Protein AF-A0A9E5TV40-F1 (afdb_monomer_lite)

Secondary structure (DSSP, 8-state):
-HHHHHHHHTTS-HHHHHHHS---TTS-GGGGGGGSHHHHHHHHHHHHHHHHHHHHHHH---HHHHHHHHHHHHHHHHHHHHHTGGGHHHHHHHTT-TTSS-GGG---SGGGPBPTTS-BHHHHHHHHHHHHIIIIIIIHHHH--PPTT-HHHHHSPPHHHHHHHHHHHHHHHHHHHHHTTTTT-BTTB--TTTT-TTHHHHHHHHHHHHHHHHHHHHHHHHGGGS--TT-

Foldseek 3Di:
DLVLLLCQQLVLDVVSVCQQFNDDPLADLVCRRCPHPLNVLLLVLLVLQLVLLVVLLVQFPDPVSVVVSVVSNVVSVLVSCLSCLNVVCVVCVVVVNRPVDDPLPDPSHLQNDQDPVRDRPVVVVVVVLVVCLCVQQAPDQPPDDDDPLDPCNLLRDHVVSNVLSVVLVVSLVVLVVSVVVVSSDHPNHHHSCVVVSCSSSSSSSSNSSSVSSNSSSVSSNVSVPDDDPPD

Structure (mmCIF, N/CA/C/O backbone):
data_AF-A0A9E5TV40-F1
#
_entry.id   AF-A0A9E5TV40-F1
#
loop_
_atom_site.group_PDB
_atom_site.id
_atom_site.type_symbol
_atom_site.label_atom_id
_atom_site.label_alt_id
_atom_site.label_comp_id
_atom_site.label_asym_id
_atom_site.label_entity_id
_atom_site.label_seq_id
_atom_site.pdbx_PDB_ins_code
_atom_site.Cartn_x
_atom_site.Cartn_y
_atom_site.Cartn_z
_atom_site.occupancy
_atom_site.B_iso_or_equiv
_atom_site.auth_seq_id
_atom_site.auth_comp_id
_atom_site.auth_asym_id
_atom_site.auth_atom_id
_atom_site.pdbx_PDB_model_num
ATOM 1 N N . MET A 1 1 ? -9.565 -0.579 -9.786 1.00 88.62 1 MET A N 1
ATOM 2 C CA . MET A 1 1 ? -8.319 0.216 -9.846 1.00 88.62 1 MET A CA 1
ATOM 3 C C . MET A 1 1 ? -7.126 -0.647 -10.240 1.00 88.62 1 MET A C 1
ATOM 5 O O . MET A 1 1 ? -6.662 -0.502 -11.356 1.00 88.62 1 MET A O 1
ATOM 9 N N . LEU A 1 2 ? -6.675 -1.588 -9.405 1.00 90.81 2 LEU A N 1
ATOM 10 C CA . LEU A 1 2 ? -5.470 -2.386 -9.681 1.00 90.81 2 LEU A CA 1
ATOM 11 C C . LEU A 1 2 ? -5.511 -3.173 -11.001 1.00 90.81 2 LEU A C 1
ATOM 13 O O . LEU A 1 2 ? -4.592 -3.064 -11.803 1.00 90.81 2 LEU A O 1
ATOM 17 N N . ALA A 1 3 ? -6.607 -3.890 -11.269 1.00 91.31 3 ALA A N 1
ATOM 18 C CA . ALA A 1 3 ? -6.781 -4.613 -12.531 1.00 91.31 3 ALA A CA 1
ATOM 19 C C . ALA A 1 3 ? -6.707 -3.689 -13.760 1.00 91.31 3 ALA A C 1
ATOM 21 O O . ALA A 1 3 ? -6.197 -4.093 -14.798 1.00 91.31 3 ALA A O 1
ATOM 22 N N . LEU A 1 4 ? -7.165 -2.436 -13.630 1.00 94.94 4 LEU A N 1
ATOM 23 C CA . LEU A 1 4 ? -7.038 -1.434 -14.687 1.00 94.94 4 LEU A CA 1
ATOM 24 C C . LEU A 1 4 ? -5.571 -1.037 -14.882 1.00 94.94 4 LEU A C 1
ATOM 26 O O . LEU A 1 4 ? -5.111 -1.033 -16.012 1.00 94.94 4 LEU A O 1
ATOM 30 N N . LEU A 1 5 ? -4.823 -0.761 -13.808 1.00 96.38 5 LEU A N 1
ATOM 31 C CA . LEU A 1 5 ? -3.393 -0.437 -13.912 1.00 96.38 5 LEU A CA 1
ATOM 32 C C . LEU A 1 5 ? -2.596 -1.582 -14.539 1.00 96.38 5 LEU A C 1
ATOM 34 O O . LEU A 1 5 ? -1.766 -1.341 -15.405 1.00 96.38 5 LEU A O 1
ATOM 38 N N . MET A 1 6 ? -2.884 -2.826 -14.157 1.00 95.56 6 MET A N 1
ATOM 39 C CA . MET A 1 6 ? -2.261 -3.991 -14.784 1.00 95.56 6 MET A CA 1
ATOM 40 C C . MET A 1 6 ? -2.636 -4.112 -16.256 1.00 95.56 6 MET A C 1
ATOM 42 O O . MET A 1 6 ? -1.760 -4.333 -17.082 1.00 95.56 6 MET A O 1
ATOM 46 N N . ALA A 1 7 ? -3.914 -3.940 -16.602 1.00 95.88 7 ALA A N 1
ATOM 47 C CA . ALA A 1 7 ? -4.350 -3.984 -17.992 1.00 95.88 7 ALA A CA 1
ATOM 48 C C . ALA A 1 7 ? -3.669 -2.897 -18.832 1.00 95.88 7 ALA A C 1
ATOM 50 O O . ALA A 1 7 ? -3.244 -3.180 -19.942 1.00 95.88 7 ALA A O 1
ATOM 51 N N . LEU A 1 8 ? -3.521 -1.679 -18.298 1.00 96.75 8 LEU A N 1
ATOM 52 C CA . LEU A 1 8 ? -2.797 -0.590 -18.954 1.00 96.75 8 LEU A CA 1
ATOM 53 C C . LEU A 1 8 ? -1.311 -0.929 -19.124 1.00 96.75 8 LEU A C 1
ATOM 55 O O . LEU A 1 8 ? -0.776 -0.773 -20.221 1.00 96.75 8 LEU A O 1
ATOM 59 N N . TYR A 1 9 ? -0.664 -1.425 -18.065 1.00 96.31 9 TYR A N 1
ATOM 60 C CA . TYR A 1 9 ? 0.765 -1.732 -18.062 1.00 96.31 9 TYR A CA 1
ATOM 61 C C . TYR A 1 9 ? 1.125 -2.888 -18.997 1.00 96.31 9 TYR A C 1
ATOM 63 O O . TYR A 1 9 ? 2.033 -2.760 -19.805 1.00 96.31 9 TYR A O 1
ATOM 71 N N . PHE A 1 10 ? 0.377 -3.989 -18.934 1.00 96.19 10 PHE A N 1
ATOM 72 C CA . PHE A 1 10 ? 0.604 -5.195 -19.734 1.00 96.19 10 PHE A CA 1
ATOM 73 C C . PHE A 1 10 ? -0.185 -5.197 -21.056 1.00 96.19 10 PHE A C 1
ATOM 75 O O . PHE A 1 10 ? -0.386 -6.248 -21.661 1.00 96.19 10 PHE A O 1
ATOM 82 N N . SER A 1 11 ? -0.669 -4.033 -21.507 1.00 94.88 11 SER A N 1
ATOM 83 C CA . SER A 1 11 ? -1.459 -3.906 -22.744 1.00 94.88 11 SER A CA 1
ATOM 84 C C . SER A 1 11 ? -0.641 -4.111 -24.022 1.00 94.88 11 SER A C 1
ATOM 86 O O . SER A 1 11 ? -1.222 -4.313 -25.087 1.00 94.88 11 SER A O 1
ATOM 88 N N . GLY A 1 12 ? 0.687 -3.976 -23.947 1.00 90.94 12 GLY A N 1
ATOM 89 C CA . GLY A 1 12 ? 1.557 -3.853 -25.120 1.00 90.94 12 GLY A CA 1
ATOM 90 C C . GLY A 1 12 ? 1.432 -2.509 -25.855 1.00 90.94 12 GLY A C 1
ATOM 91 O O . GLY A 1 12 ? 2.018 -2.335 -26.922 1.00 90.94 12 GLY A O 1
ATOM 92 N N . VAL A 1 13 ? 0.682 -1.542 -25.310 1.00 93.69 13 VAL A N 1
ATOM 93 C CA . VAL A 1 13 ? 0.465 -0.218 -25.908 1.00 93.69 13 VAL A CA 1
ATOM 94 C C . VAL A 1 13 ? 1.282 0.824 -25.147 1.00 93.69 13 VAL A C 1
ATOM 96 O O . VAL A 1 13 ? 0.966 1.161 -24.004 1.00 93.69 13 VAL A O 1
ATOM 99 N N . ALA A 1 14 ? 2.313 1.377 -25.797 1.00 93.00 14 ALA A N 1
ATOM 100 C CA . ALA A 1 14 ? 3.299 2.234 -25.134 1.00 93.00 14 ALA A CA 1
ATOM 101 C C . ALA A 1 14 ? 2.688 3.417 -24.356 1.00 93.00 14 ALA A C 1
ATOM 103 O O . ALA A 1 14 ? 3.002 3.555 -23.174 1.00 93.00 14 ALA A O 1
ATOM 104 N N . PRO A 1 15 ? 1.763 4.219 -24.925 1.00 94.62 15 PRO A N 1
ATOM 105 C CA . PRO A 1 15 ? 1.133 5.305 -24.175 1.00 94.62 15 PRO A CA 1
ATOM 106 C C . PRO A 1 15 ? 0.411 4.857 -22.896 1.00 94.62 15 PRO A C 1
ATOM 108 O O . PRO A 1 15 ? 0.435 5.580 -21.907 1.00 94.62 15 PRO A O 1
ATOM 111 N N . LEU A 1 16 ? -0.211 3.672 -22.885 1.00 95.62 16 LEU A N 1
ATOM 112 C CA . LEU A 1 16 ? -0.957 3.178 -21.721 1.00 95.62 16 LEU A CA 1
ATOM 113 C C . LEU A 1 16 ? -0.017 2.721 -20.604 1.00 95.62 16 LEU A C 1
ATOM 115 O O . LEU A 1 16 ? -0.249 3.031 -19.436 1.00 95.62 16 LEU A O 1
ATOM 119 N N . GLN A 1 17 ? 1.079 2.050 -20.956 1.00 94.00 17 GLN A N 1
ATOM 120 C CA . GLN A 1 17 ? 2.095 1.644 -19.987 1.00 94.00 17 GLN A CA 1
ATOM 121 C C . GLN A 1 17 ? 2.788 2.855 -19.347 1.00 94.00 17 GLN A C 1
ATOM 123 O O . GLN A 1 17 ? 3.046 2.863 -18.144 1.00 94.00 17 GLN A O 1
ATOM 128 N N . GLN A 1 18 ? 3.013 3.907 -20.138 1.00 94.06 18 GLN A N 1
ATOM 129 C CA . GLN A 1 18 ? 3.622 5.165 -19.704 1.00 94.06 18 GLN A CA 1
ATOM 130 C C . GLN A 1 18 ? 2.735 5.958 -18.727 1.00 94.06 18 GLN A C 1
ATOM 132 O O . GLN A 1 18 ? 3.259 6.714 -17.920 1.00 94.06 18 GLN A O 1
ATOM 137 N N . VAL A 1 19 ? 1.411 5.755 -18.720 1.00 95.62 19 VAL A N 1
ATOM 138 C CA . VAL A 1 19 ? 0.538 6.307 -17.661 1.00 95.62 19 VAL A CA 1
ATOM 139 C C . VAL A 1 19 ? 0.834 5.650 -16.310 1.00 95.62 19 VAL A C 1
ATOM 141 O O . VAL A 1 19 ? 0.828 6.312 -15.273 1.00 95.62 19 VAL A O 1
ATOM 144 N N . VAL A 1 20 ? 1.084 4.340 -16.309 1.00 96.56 20 VAL A N 1
ATOM 145 C CA . VAL A 1 20 ? 1.312 3.570 -15.080 1.00 96.56 20 VAL A CA 1
ATOM 146 C C . VAL A 1 20 ? 2.710 3.833 -14.524 1.00 96.56 20 VAL A C 1
ATOM 148 O O . VAL A 1 20 ? 2.838 4.093 -13.330 1.00 96.56 20 VAL A O 1
ATOM 151 N N . ALA A 1 21 ? 3.727 3.794 -15.389 1.00 94.75 21 ALA A N 1
ATOM 152 C CA . ALA A 1 21 ? 5.124 4.056 -15.055 1.00 94.75 21 ALA A CA 1
ATOM 153 C C . ALA A 1 21 ? 5.803 4.813 -16.220 1.00 94.75 21 ALA A C 1
ATOM 155 O O . ALA A 1 21 ? 6.252 4.173 -17.179 1.00 94.75 21 ALA A O 1
ATOM 156 N N . PRO A 1 22 ? 5.853 6.156 -16.181 1.00 93.81 22 PRO A N 1
ATOM 157 C CA . PRO A 1 22 ? 6.324 6.991 -17.281 1.00 93.81 22 PRO A CA 1
ATOM 158 C C . PRO A 1 22 ? 7.840 6.945 -17.416 1.00 93.81 22 PRO A C 1
ATOM 160 O O . PRO A 1 22 ? 8.538 6.667 -16.456 1.00 93.81 22 PRO A O 1
ATOM 163 N N . SER A 1 23 ? 8.352 7.270 -18.595 1.00 91.50 23 SER A N 1
ATOM 164 C CA . SER A 1 23 ? 9.743 7.598 -18.878 1.00 91.50 23 SER A CA 1
ATOM 165 C C . SER A 1 23 ? 9.841 9.111 -19.004 1.00 91.50 23 SER A C 1
ATOM 167 O O . SER A 1 23 ? 9.163 9.719 -19.834 1.00 91.50 23 SER A O 1
ATOM 169 N N . VAL A 1 24 ? 10.693 9.732 -18.197 1.00 88.69 24 VAL A N 1
ATOM 170 C CA . VAL A 1 24 ? 10.817 11.190 -18.145 1.00 88.69 24 VAL A CA 1
ATOM 171 C C . VAL A 1 24 ? 12.201 11.578 -18.651 1.00 88.69 24 VAL A C 1
ATOM 173 O O . VAL A 1 24 ? 13.197 11.371 -17.970 1.00 88.69 24 VAL A O 1
ATOM 176 N N . SER A 1 25 ? 12.281 12.128 -19.863 1.00 87.75 25 SER A N 1
ATOM 177 C CA . SER A 1 25 ? 13.551 12.324 -20.586 1.00 87.75 25 SER A CA 1
ATOM 178 C C . SER A 1 25 ? 14.573 13.214 -19.870 1.00 87.75 25 SER A C 1
ATOM 180 O O . SER A 1 25 ? 15.770 13.050 -20.079 1.00 87.75 25 SER A O 1
ATOM 182 N N . PHE A 1 26 ? 14.116 14.140 -19.026 1.00 84.31 26 PHE A N 1
ATOM 183 C CA . PHE A 1 26 ? 14.971 15.027 -18.231 1.00 84.31 26 PHE A CA 1
ATOM 184 C C . PHE A 1 26 ? 15.338 14.455 -16.851 1.00 84.31 26 PHE A C 1
ATOM 186 O O . PHE A 1 26 ? 16.030 15.121 -16.083 1.00 84.31 26 PHE A O 1
ATOM 193 N N . LEU A 1 27 ? 14.873 13.246 -16.521 1.00 84.81 27 LEU A N 1
ATOM 194 C CA . LEU A 1 27 ? 15.178 12.551 -15.275 1.00 84.81 27 LEU A CA 1
ATOM 195 C C . LEU A 1 27 ? 15.991 11.278 -15.534 1.00 84.81 27 LEU A C 1
ATOM 197 O O . LEU A 1 27 ? 15.779 10.600 -16.543 1.00 84.81 27 LEU A O 1
ATOM 201 N N . PRO A 1 28 ? 16.874 10.894 -14.600 1.00 84.19 28 PRO A N 1
ATOM 202 C CA . PRO A 1 28 ? 17.492 9.577 -14.614 1.00 84.19 28 PRO A CA 1
ATOM 203 C C . PRO A 1 28 ? 16.454 8.437 -14.565 1.00 84.19 28 PRO A C 1
ATOM 205 O O . PRO A 1 28 ? 15.445 8.574 -13.866 1.00 84.19 28 PRO A O 1
ATOM 208 N N . PRO A 1 29 ? 16.716 7.282 -15.212 1.00 83.69 29 PRO A N 1
ATOM 209 C CA . PRO A 1 29 ? 15.763 6.172 -15.290 1.00 83.69 29 PRO A CA 1
ATOM 210 C C . PRO A 1 29 ? 15.243 5.635 -13.957 1.00 83.69 29 PRO A C 1
ATOM 212 O O . PRO A 1 29 ? 14.114 5.168 -13.879 1.00 83.69 29 PRO A O 1
ATOM 215 N N . TYR A 1 30 ? 16.036 5.719 -12.893 1.00 79.69 30 TYR A N 1
ATOM 216 C CA . TYR A 1 30 ? 15.630 5.228 -11.578 1.00 79.69 30 TYR A CA 1
ATOM 217 C C . TYR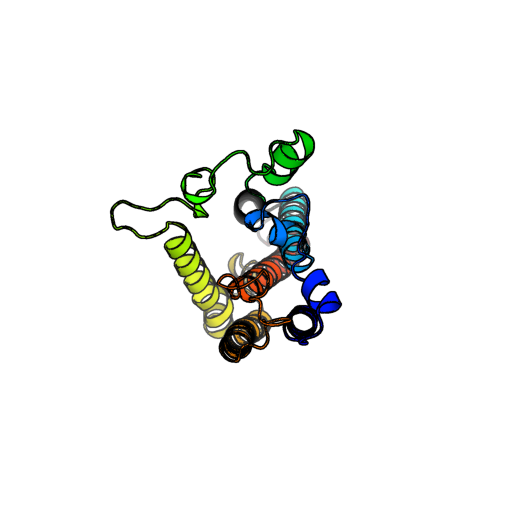 A 1 30 ? 14.573 6.113 -10.887 1.00 79.69 30 TYR A C 1
ATOM 219 O O . TYR A 1 30 ? 13.877 5.619 -10.011 1.00 79.69 30 TYR A O 1
ATOM 227 N N . TYR A 1 31 ? 14.392 7.371 -11.315 1.00 83.19 31 TYR A N 1
ATOM 228 C CA . TYR A 1 31 ? 13.331 8.263 -10.815 1.00 83.19 31 TYR A CA 1
ATOM 229 C C . TYR A 1 31 ? 12.015 8.144 -11.589 1.00 83.19 31 TYR A C 1
ATOM 231 O O . TYR A 1 31 ? 10.977 8.602 -11.132 1.00 83.19 31 TYR A O 1
ATOM 239 N N . TRP A 1 32 ? 12.044 7.574 -12.793 1.00 88.50 32 TRP A N 1
ATOM 240 C CA . TRP A 1 32 ? 10.913 7.559 -13.725 1.00 88.50 32 TRP A CA 1
ATOM 241 C C . TRP A 1 32 ? 9.616 7.027 -13.113 1.00 88.50 32 TRP A C 1
ATOM 243 O O . TRP A 1 32 ? 8.551 7.623 -13.270 1.00 88.50 32 TRP A O 1
ATOM 253 N N . ARG A 1 33 ? 9.736 5.931 -12.364 1.00 88.12 33 ARG A N 1
ATOM 254 C CA . ARG A 1 33 ? 8.622 5.247 -11.711 1.00 88.12 33 ARG A CA 1
ATOM 255 C C . ARG A 1 33 ? 7.870 6.148 -10.730 1.00 88.12 33 ARG A C 1
ATOM 257 O O . ARG A 1 33 ? 6.644 6.121 -10.748 1.00 88.12 33 ARG A O 1
ATOM 264 N N . GLU A 1 34 ? 8.582 6.973 -9.960 1.00 87.94 34 GLU A N 1
ATOM 265 C CA . GLU A 1 34 ? 8.036 7.806 -8.869 1.00 87.94 34 GLU A CA 1
ATOM 266 C C . GLU A 1 34 ? 6.961 8.799 -9.340 1.00 87.94 34 GLU A C 1
ATOM 268 O O . GLU A 1 34 ? 6.098 9.214 -8.570 1.00 87.94 34 GLU A O 1
ATOM 273 N N . PHE A 1 35 ? 6.973 9.152 -10.627 1.00 90.38 35 PHE A N 1
ATOM 274 C CA . PHE A 1 35 ? 6.010 10.070 -11.241 1.00 90.38 35 PHE A CA 1
ATOM 275 C C . PHE A 1 35 ? 4.829 9.352 -11.910 1.00 90.38 35 PHE A C 1
ATOM 277 O O . PHE A 1 35 ? 3.992 9.991 -12.551 1.00 90.38 35 PHE A O 1
ATOM 284 N N . GLY A 1 36 ? 4.765 8.025 -11.804 1.00 94.44 36 GLY A N 1
ATOM 285 C CA . GLY A 1 36 ? 3.710 7.210 -12.388 1.00 94.44 36 GLY A CA 1
ATOM 286 C C . GLY A 1 36 ? 2.436 7.158 -11.562 1.00 94.44 36 GLY A C 1
ATOM 287 O O . GLY A 1 36 ? 2.421 7.403 -10.355 1.00 94.44 36 GLY A O 1
ATOM 288 N N . LEU A 1 37 ? 1.338 6.788 -12.224 1.00 96.94 37 LEU A N 1
ATOM 289 C CA . LEU A 1 37 ? 0.048 6.623 -11.560 1.00 96.94 37 LEU A CA 1
ATOM 290 C C . LEU A 1 37 ? 0.090 5.533 -10.476 1.00 96.94 37 LEU A C 1
ATOM 292 O O . LEU A 1 37 ? -0.628 5.648 -9.486 1.00 96.94 37 LEU A O 1
ATOM 296 N N . LEU A 1 38 ? 0.912 4.492 -10.652 1.00 96.62 38 LEU A N 1
ATOM 297 C CA . LEU A 1 38 ? 1.059 3.413 -9.670 1.00 96.62 38 LEU A CA 1
ATOM 298 C C . LEU A 1 38 ? 1.559 3.955 -8.318 1.00 96.62 38 LEU A C 1
ATOM 300 O O . LEU A 1 38 ? 0.865 3.818 -7.310 1.00 96.62 38 LEU A O 1
ATOM 304 N N . GLU A 1 39 ? 2.681 4.671 -8.355 1.00 94.88 39 GLU A N 1
ATOM 305 C CA . GLU A 1 39 ? 3.324 5.325 -7.208 1.00 94.88 39 GLU A CA 1
ATOM 306 C C . GLU A 1 39 ? 2.463 6.418 -6.588 1.00 94.88 39 GLU A C 1
ATOM 308 O O . GLU A 1 39 ? 2.278 6.492 -5.372 1.00 94.88 39 GLU A O 1
ATOM 313 N N . GLY A 1 40 ? 1.853 7.257 -7.429 1.00 96.19 40 GLY A N 1
ATOM 314 C CA . GLY A 1 40 ? 0.937 8.289 -6.957 1.00 96.19 40 GLY A CA 1
ATOM 315 C C . GLY A 1 40 ? -0.225 7.700 -6.152 1.00 96.19 40 GLY A C 1
ATOM 316 O O . GLY A 1 40 ? -0.616 8.252 -5.122 1.00 96.19 40 GLY A O 1
ATOM 317 N N . LEU A 1 41 ? -0.756 6.548 -6.577 1.00 97.62 41 LEU A N 1
ATOM 318 C CA . LEU A 1 41 ? -1.825 5.854 -5.861 1.00 97.62 41 LEU A CA 1
ATOM 319 C C . LEU A 1 41 ? -1.335 5.159 -4.585 1.00 97.62 41 LEU A C 1
ATOM 321 O O . LEU A 1 41 ? -2.082 5.154 -3.603 1.00 97.62 41 LEU A O 1
ATOM 325 N N . GLN A 1 42 ? -0.114 4.614 -4.565 1.00 97.12 42 GLN A N 1
ATOM 326 C CA . GLN A 1 42 ? 0.516 4.081 -3.348 1.00 97.12 42 GLN A CA 1
ATOM 327 C C . GLN A 1 42 ? 0.606 5.176 -2.277 1.00 97.12 42 GLN A C 1
ATOM 329 O O . GLN A 1 42 ? 0.047 5.033 -1.183 1.00 97.12 42 GLN A O 1
ATOM 334 N N . ASN A 1 43 ? 1.190 6.317 -2.642 1.00 97.25 43 ASN A N 1
ATOM 335 C CA . ASN A 1 43 ? 1.338 7.480 -1.771 1.00 97.25 43 ASN A CA 1
ATOM 336 C C . ASN A 1 43 ? -0.012 8.049 -1.317 1.00 97.25 43 ASN A C 1
ATOM 338 O O . ASN A 1 43 ? -0.187 8.388 -0.144 1.00 97.25 43 ASN A O 1
ATOM 342 N N . LEU A 1 44 ? -1.008 8.094 -2.209 1.00 97.81 44 LEU A N 1
ATOM 343 C CA . LEU A 1 44 ? -2.360 8.522 -1.854 1.00 97.81 44 LEU A CA 1
ATOM 344 C C . LEU A 1 44 ? -3.009 7.586 -0.823 1.00 97.81 44 LEU A C 1
ATOM 346 O O . LEU A 1 44 ? -3.606 8.070 0.139 1.00 97.81 44 LEU A O 1
ATOM 350 N N . CYS A 1 45 ? -2.881 6.264 -0.981 1.00 98.44 45 CYS A N 1
ATOM 351 C CA . CYS A 1 45 ? -3.423 5.301 -0.016 1.00 98.44 45 CYS A CA 1
ATOM 352 C C . CYS A 1 45 ? -2.797 5.488 1.374 1.00 98.44 45 CYS A C 1
ATOM 354 O O . CYS A 1 45 ? -3.509 5.498 2.383 1.00 98.44 45 CYS A O 1
ATOM 356 N N . LEU A 1 46 ? -1.478 5.683 1.438 1.00 98.38 46 LEU A N 1
ATOM 357 C CA . LEU A 1 46 ? -0.757 5.937 2.688 1.00 98.38 46 LEU A CA 1
ATOM 358 C C . LEU A 1 46 ? -1.162 7.276 3.324 1.00 98.38 46 LEU A C 1
ATOM 360 O O . LEU A 1 46 ? -1.408 7.335 4.530 1.00 98.38 46 LEU A O 1
ATOM 364 N N . LEU A 1 47 ? -1.326 8.333 2.524 1.00 98.50 47 LEU A N 1
ATOM 365 C CA . LEU A 1 47 ? -1.798 9.631 3.005 1.00 98.50 47 LEU A CA 1
ATOM 366 C C . LEU A 1 47 ? -3.220 9.545 3.579 1.00 98.50 47 LEU A C 1
ATOM 368 O O . LEU A 1 47 ? -3.480 10.057 4.666 1.00 98.50 47 LEU A O 1
ATOM 372 N N . VAL A 1 48 ? -4.143 8.866 2.894 1.00 98.56 48 VAL A N 1
ATOM 373 C CA . VAL A 1 48 ? -5.509 8.657 3.406 1.00 98.56 48 VAL A CA 1
ATOM 374 C C . VAL A 1 48 ? -5.487 7.833 4.694 1.00 98.56 48 VAL A C 1
ATOM 376 O O . VAL A 1 48 ? -6.188 8.180 5.643 1.00 98.56 48 VAL A O 1
ATOM 379 N N . THR A 1 49 ? -4.649 6.795 4.766 1.00 98.69 49 THR A N 1
ATOM 380 C CA . THR A 1 49 ? -4.429 5.999 5.987 1.00 98.69 49 THR A CA 1
ATOM 381 C C . THR A 1 49 ? -4.017 6.893 7.159 1.00 98.69 49 THR A C 1
ATOM 383 O O . THR A 1 49 ? -4.632 6.849 8.227 1.00 98.69 49 THR A O 1
ATOM 386 N N . LEU A 1 50 ? -3.021 7.756 6.939 1.00 98.62 50 LEU A N 1
ATOM 387 C CA . LEU A 1 50 ? -2.514 8.702 7.929 1.00 98.62 50 LEU A CA 1
ATOM 388 C C . LEU A 1 50 ? -3.607 9.663 8.415 1.00 98.62 50 LEU A C 1
ATOM 390 O O . LEU A 1 50 ? -3.806 9.828 9.621 1.00 98.62 50 LEU A O 1
ATOM 394 N N . LEU A 1 51 ? -4.333 10.280 7.480 1.00 98.44 51 LEU A N 1
ATOM 395 C CA . LEU A 1 51 ? -5.378 11.252 7.793 1.00 98.44 51 LEU A CA 1
ATOM 396 C C . LEU A 1 51 ? -6.558 10.601 8.524 1.00 98.44 51 LEU A C 1
ATOM 398 O O . LEU A 1 51 ? -7.062 11.178 9.490 1.00 98.44 51 LEU A O 1
ATOM 402 N N . ALA A 1 52 ? -6.974 9.397 8.121 1.00 98.31 52 ALA A N 1
ATOM 403 C CA . ALA A 1 52 ? -8.050 8.657 8.775 1.00 98.31 52 ALA A CA 1
ATOM 404 C C . ALA A 1 52 ? -7.690 8.298 10.227 1.00 98.31 52 ALA A C 1
ATOM 406 O O . ALA A 1 52 ? -8.473 8.572 11.142 1.00 98.31 52 ALA A O 1
ATOM 407 N N . ALA A 1 53 ? -6.484 7.764 10.451 1.00 98.31 53 ALA A N 1
ATOM 408 C CA . ALA A 1 53 ? -5.990 7.434 11.786 1.00 98.31 53 ALA A CA 1
ATOM 409 C C . ALA A 1 53 ? -5.898 8.675 12.689 1.00 98.31 53 ALA A C 1
ATOM 411 O O . ALA A 1 53 ? -6.393 8.658 13.817 1.00 98.31 53 ALA A O 1
ATOM 412 N N . LEU A 1 54 ? -5.334 9.776 12.177 1.00 98.06 54 LEU A N 1
ATOM 413 C CA . LEU A 1 54 ? -5.223 11.046 12.899 1.00 98.06 54 LEU A CA 1
ATOM 414 C C . LEU A 1 54 ? -6.598 11.612 13.275 1.00 98.06 54 LEU A C 1
ATOM 416 O O . LEU A 1 54 ? -6.807 12.049 14.409 1.00 98.06 54 LEU A O 1
ATOM 420 N N . SER A 1 55 ? -7.537 11.599 12.330 1.00 97.50 55 SER A N 1
ATOM 421 C CA . SER A 1 55 ? -8.885 12.134 12.533 1.00 97.50 55 SER A CA 1
ATOM 422 C C . SER A 1 55 ? -9.623 11.352 13.619 1.00 97.50 55 SER A C 1
ATOM 424 O O . SER A 1 55 ? -10.167 11.954 14.543 1.00 97.50 55 SER A O 1
ATOM 426 N N . ALA A 1 56 ? -9.561 10.019 13.578 1.00 97.00 56 ALA A N 1
ATOM 427 C CA . ALA A 1 56 ? -10.170 9.160 14.591 1.00 97.00 56 ALA A CA 1
ATOM 428 C C . ALA A 1 56 ? -9.498 9.287 15.968 1.00 97.00 56 ALA A C 1
ATOM 430 O O . ALA A 1 56 ? -10.186 9.353 16.988 1.00 97.00 56 ALA A O 1
ATOM 431 N N . ALA A 1 57 ? -8.165 9.380 16.017 1.00 96.81 57 ALA A N 1
ATOM 432 C CA . ALA A 1 57 ? -7.424 9.523 17.270 1.00 96.81 57 ALA A CA 1
ATOM 433 C C . ALA A 1 57 ? -7.754 10.832 18.008 1.00 96.81 57 ALA A C 1
ATOM 435 O O . ALA A 1 57 ? -7.703 10.877 19.237 1.00 96.81 57 ALA A O 1
ATOM 436 N N . ARG A 1 58 ? -8.114 11.899 17.281 1.00 96.75 58 ARG A N 1
ATOM 437 C CA . ARG A 1 58 ? -8.502 13.189 17.875 1.00 96.75 58 ARG A CA 1
ATOM 438 C C . ARG A 1 58 ? -9.873 13.170 18.540 1.00 96.75 58 ARG A C 1
ATOM 440 O O . ARG A 1 58 ? -10.087 13.935 19.474 1.00 96.75 58 ARG A O 1
ATOM 447 N N . VAL A 1 59 ? -10.789 12.332 18.060 1.00 95.88 59 VAL A N 1
ATOM 448 C CA . VAL A 1 59 ? -12.185 12.327 18.524 1.00 95.88 59 VAL A CA 1
ATOM 449 C C . VAL A 1 59 ? -12.514 11.148 19.442 1.00 95.88 59 VAL A C 1
ATOM 451 O O . VAL A 1 59 ? -13.447 11.242 20.237 1.00 95.88 59 VAL A O 1
ATOM 454 N N . THR A 1 60 ? -11.765 10.040 19.377 1.00 94.00 60 THR A N 1
ATOM 455 C CA . THR A 1 60 ? -12.060 8.874 20.218 1.00 94.00 60 THR A CA 1
ATOM 456 C C . THR A 1 60 ? -11.706 9.136 21.688 1.00 94.00 60 THR A C 1
ATOM 458 O O . THR A 1 60 ? -10.653 9.687 22.026 1.00 94.00 60 THR A O 1
ATOM 461 N N . ARG A 1 61 ? -12.599 8.732 22.598 1.00 91.44 61 ARG A N 1
ATOM 462 C CA . ARG A 1 61 ? -12.460 8.988 24.042 1.00 91.44 61 ARG A CA 1
ATOM 463 C C . ARG A 1 61 ? -11.493 8.011 24.707 1.00 91.44 61 ARG A C 1
ATOM 465 O O . ARG A 1 61 ? -10.725 8.391 25.598 1.00 91.44 61 ARG A O 1
ATOM 472 N N . LEU A 1 62 ? -11.474 6.763 24.248 1.00 92.50 62 LEU A N 1
ATOM 473 C CA . LEU A 1 62 ? -10.729 5.683 24.888 1.00 92.50 62 LEU A CA 1
ATOM 474 C C . LEU A 1 62 ? -9.228 5.799 24.606 1.00 92.50 62 LEU A C 1
ATOM 476 O O . LEU A 1 62 ? -8.789 5.962 23.469 1.00 92.50 62 LEU A O 1
ATOM 480 N N . ARG A 1 63 ? -8.417 5.730 25.670 1.00 94.00 63 ARG A N 1
ATOM 481 C CA . ARG A 1 63 ? -6.953 5.891 25.577 1.00 94.00 63 ARG A CA 1
ATOM 482 C C . ARG A 1 63 ? -6.304 4.799 24.729 1.00 94.00 63 ARG A C 1
ATOM 484 O O . ARG A 1 63 ? -5.398 5.096 23.959 1.00 94.00 63 ARG A O 1
ATOM 491 N N . LEU A 1 64 ? -6.787 3.562 24.855 1.00 93.75 64 LEU A N 1
ATOM 492 C CA . LEU A 1 64 ? -6.273 2.429 24.088 1.00 93.75 64 LEU A CA 1
ATOM 493 C C . LEU A 1 64 ? -6.476 2.629 22.580 1.00 93.75 64 LEU A C 1
ATOM 495 O O . LEU A 1 64 ? -5.535 2.442 21.815 1.00 93.75 64 LEU A O 1
ATOM 499 N N . ASP A 1 65 ? -7.656 3.093 22.159 1.00 94.81 65 ASP A N 1
ATOM 500 C CA . ASP A 1 65 ? -7.938 3.348 20.741 1.00 94.81 65 ASP A CA 1
ATOM 501 C C . ASP A 1 65 ? -7.033 4.448 20.191 1.00 94.81 65 ASP A C 1
ATOM 503 O O . ASP A 1 65 ? -6.464 4.295 19.114 1.00 94.81 65 ASP A O 1
ATOM 507 N N . ARG A 1 66 ? -6.832 5.529 20.959 1.00 96.06 66 ARG A N 1
ATOM 508 C CA . ARG A 1 66 ? -5.893 6.603 20.599 1.00 96.06 66 ARG A CA 1
ATOM 509 C C . ARG A 1 66 ? -4.471 6.094 20.432 1.00 96.06 66 ARG A C 1
ATOM 511 O O . ARG A 1 66 ? -3.799 6.494 19.488 1.00 96.06 66 ARG A O 1
ATOM 518 N N . MET A 1 67 ? -4.018 5.219 21.327 1.00 97.00 67 MET A N 1
ATOM 519 C CA . MET A 1 67 ? -2.679 4.639 21.256 1.00 97.00 67 MET A CA 1
ATOM 520 C C . MET A 1 67 ? -2.513 3.770 20.004 1.00 97.00 67 MET A C 1
ATOM 522 O O . MET A 1 67 ? -1.536 3.932 19.278 1.00 97.00 67 MET A O 1
ATOM 526 N N . LEU A 1 68 ? -3.477 2.890 19.718 1.00 96.44 68 LEU A N 1
ATOM 527 C CA . LEU A 1 68 ? -3.427 2.002 18.554 1.00 96.44 68 LEU A CA 1
ATOM 528 C C . LEU A 1 68 ? -3.553 2.774 17.232 1.00 96.44 68 LEU A C 1
ATOM 530 O O . LEU A 1 68 ? -2.771 2.539 16.314 1.00 96.44 68 LEU A O 1
ATOM 534 N N . LEU A 1 69 ? -4.463 3.748 17.146 1.00 97.19 69 LEU A N 1
ATOM 535 C CA . LEU A 1 69 ? -4.566 4.648 15.991 1.00 97.19 69 LEU A CA 1
ATOM 536 C C . LEU A 1 69 ? -3.304 5.504 15.828 1.00 97.19 69 LEU A C 1
ATOM 538 O O . LEU A 1 69 ? -2.844 5.712 14.710 1.00 97.19 69 LEU A O 1
ATOM 542 N N . GLY A 1 70 ? -2.706 5.957 16.932 1.00 97.88 70 GLY A N 1
ATOM 543 C CA . GLY A 1 70 ? -1.422 6.654 16.930 1.00 97.88 70 GLY A CA 1
ATOM 544 C C . GLY A 1 70 ? -0.293 5.789 16.369 1.00 97.88 70 GLY A C 1
ATOM 545 O O . GLY A 1 70 ? 0.499 6.273 15.564 1.00 97.88 70 GLY A O 1
ATOM 546 N N . LEU A 1 71 ? -0.252 4.498 16.713 1.00 97.06 71 LEU A N 1
ATOM 547 C CA . LEU A 1 71 ? 0.709 3.557 16.135 1.00 97.06 71 LEU A CA 1
ATOM 548 C C . LEU A 1 71 ? 0.485 3.375 14.625 1.00 97.06 71 LEU A C 1
ATOM 550 O O . LEU A 1 71 ? 1.445 3.422 13.860 1.00 97.06 71 LEU A O 1
ATOM 554 N N . MET A 1 72 ? -0.770 3.228 14.185 1.00 97.12 72 MET A N 1
ATOM 555 C CA . MET A 1 72 ? -1.110 3.149 12.756 1.00 97.12 72 MET A CA 1
ATOM 556 C C . MET A 1 72 ? -0.697 4.420 12.003 1.00 97.12 72 MET A C 1
ATOM 558 O O . MET A 1 72 ? -0.149 4.336 10.908 1.00 97.12 72 MET A O 1
ATOM 562 N N . MET A 1 73 ? -0.901 5.591 12.612 1.00 97.94 73 MET A N 1
ATOM 563 C CA . MET A 1 73 ? -0.492 6.889 12.076 1.00 97.94 73 MET A CA 1
ATOM 564 C C . MET A 1 73 ? 1.032 6.978 11.915 1.00 97.94 73 MET A C 1
ATOM 566 O O . MET A 1 73 ? 1.509 7.339 10.844 1.00 97.94 73 MET A O 1
ATOM 570 N N . VAL A 1 74 ? 1.803 6.622 12.950 1.00 97.94 74 VAL A N 1
ATOM 571 C CA . VAL A 1 74 ? 3.276 6.625 12.891 1.00 97.94 74 VAL A CA 1
ATOM 572 C C . VAL A 1 74 ? 3.784 5.642 11.838 1.00 97.94 74 VAL A C 1
ATOM 574 O O . VAL A 1 74 ? 4.664 5.997 11.060 1.00 97.94 74 VAL A O 1
ATOM 577 N N . GLY A 1 75 ? 3.203 4.441 11.766 1.00 96.12 75 GLY A N 1
ATOM 578 C CA . GLY A 1 75 ? 3.548 3.451 10.746 1.00 96.12 75 GLY A CA 1
ATOM 579 C C . GLY A 1 75 ? 3.269 3.948 9.325 1.00 96.12 75 GLY A C 1
ATOM 580 O O . GLY A 1 75 ? 4.145 3.870 8.472 1.00 96.12 75 GLY A O 1
ATOM 581 N N . ALA A 1 76 ? 2.085 4.515 9.075 1.00 97.56 76 ALA A N 1
ATOM 582 C CA . ALA A 1 76 ? 1.731 5.067 7.767 1.00 97.56 76 ALA A CA 1
ATOM 583 C C . ALA A 1 76 ? 2.628 6.248 7.370 1.00 97.56 76 ALA A C 1
ATOM 585 O O . ALA A 1 76 ? 3.053 6.324 6.221 1.00 97.56 76 ALA A O 1
ATOM 586 N N . LEU A 1 77 ? 2.952 7.139 8.316 1.00 97.50 77 LEU A N 1
ATOM 587 C CA . LEU A 1 77 ? 3.888 8.240 8.081 1.00 97.50 77 LEU A CA 1
ATOM 588 C C . LEU A 1 77 ? 5.282 7.717 7.733 1.00 97.50 77 LEU A C 1
ATOM 590 O O . LEU A 1 77 ? 5.892 8.204 6.791 1.00 97.50 77 LEU A O 1
ATOM 594 N N . PHE A 1 78 ? 5.774 6.731 8.484 1.00 95.06 78 PHE A N 1
ATOM 595 C CA . PHE A 1 78 ? 7.072 6.118 8.230 1.00 95.06 78 PHE A CA 1
ATOM 596 C C . PHE A 1 78 ? 7.142 5.521 6.820 1.00 95.06 78 PHE A C 1
ATOM 598 O O . PHE A 1 78 ? 8.055 5.856 6.074 1.00 95.06 78 PHE A O 1
ATOM 605 N N . VAL A 1 79 ? 6.153 4.707 6.436 1.00 94.62 79 VAL A N 1
ATOM 606 C CA . VAL A 1 79 ? 6.111 4.095 5.099 1.00 94.62 79 VAL A CA 1
ATOM 607 C C . VAL A 1 79 ? 5.984 5.163 4.014 1.00 94.62 79 VAL A C 1
ATOM 609 O O . VAL A 1 79 ? 6.732 5.117 3.053 1.00 94.62 79 VAL A O 1
ATOM 612 N N . LEU A 1 80 ? 5.121 6.171 4.180 1.00 95.62 80 LEU A N 1
ATOM 613 C CA . LEU A 1 80 ? 4.988 7.266 3.209 1.00 95.62 80 LEU A CA 1
ATOM 614 C C . LEU A 1 80 ? 6.307 8.021 2.999 1.00 95.62 80 LEU A C 1
ATOM 616 O O . LEU A 1 80 ? 6.638 8.402 1.879 1.00 95.62 80 LEU A O 1
ATOM 620 N N . LEU A 1 81 ? 7.059 8.259 4.073 1.00 93.50 81 LEU A N 1
ATOM 621 C CA . LEU A 1 81 ? 8.365 8.900 3.978 1.00 93.50 81 LEU A CA 1
ATOM 622 C C . LEU A 1 81 ? 9.394 7.996 3.291 1.00 93.50 81 LEU A C 1
ATOM 624 O O . LEU A 1 81 ? 10.149 8.494 2.468 1.00 93.50 81 LEU A O 1
ATOM 628 N N . GLU A 1 82 ? 9.410 6.697 3.583 1.00 90.12 82 GLU A N 1
ATOM 629 C CA . GLU A 1 82 ? 10.296 5.743 2.902 1.00 90.12 82 GLU A CA 1
ATOM 630 C C . GLU A 1 82 ? 9.968 5.632 1.403 1.00 90.12 82 GLU A C 1
ATOM 632 O O . GLU A 1 82 ? 10.878 5.752 0.585 1.00 90.12 82 GLU A O 1
ATOM 637 N N . GLU A 1 83 ? 8.687 5.506 1.035 1.00 90.12 83 GLU A N 1
ATOM 638 C CA . GLU A 1 83 ? 8.233 5.415 -0.366 1.00 90.12 83 GLU A CA 1
ATOM 639 C C . GLU A 1 83 ? 8.534 6.686 -1.166 1.00 90.12 83 GLU A C 1
ATOM 641 O O . GLU A 1 83 ? 8.821 6.639 -2.358 1.00 90.12 83 GLU A O 1
ATOM 646 N N . THR A 1 84 ? 8.529 7.846 -0.507 1.00 90.19 84 THR A N 1
ATOM 647 C CA . THR A 1 84 ? 8.863 9.121 -1.154 1.00 90.19 84 THR A CA 1
ATOM 648 C C . THR A 1 84 ? 10.345 9.485 -1.055 1.00 90.19 84 THR A C 1
ATOM 650 O O . THR A 1 84 ? 10.707 10.613 -1.389 1.00 90.19 84 THR A O 1
ATOM 653 N N . ASP A 1 85 ? 11.212 8.594 -0.564 1.00 86.56 85 ASP A N 1
ATOM 654 C CA . ASP A 1 85 ? 12.614 8.901 -0.236 1.00 86.56 85 ASP A CA 1
ATOM 655 C C . ASP A 1 85 ? 12.745 10.240 0.525 1.00 86.56 85 ASP A C 1
ATOM 657 O O . ASP A 1 85 ? 13.546 11.120 0.203 1.00 86.56 85 ASP A O 1
ATOM 661 N N . TYR A 1 86 ? 11.852 10.456 1.495 1.00 89.19 86 TYR A N 1
ATOM 662 C CA . TYR A 1 86 ? 11.729 11.675 2.295 1.00 89.19 86 TYR A CA 1
ATOM 663 C C . TYR A 1 86 ? 11.546 12.960 1.460 1.00 89.19 86 TYR A C 1
ATOM 665 O O . TYR A 1 86 ? 11.981 14.046 1.852 1.00 89.19 86 TYR A O 1
ATOM 673 N N . GLY A 1 87 ? 10.911 12.846 0.290 1.00 88.06 87 GLY A N 1
ATOM 674 C CA . GLY A 1 87 ? 10.684 13.930 -0.671 1.00 88.06 87 GLY A CA 1
ATOM 675 C C . GLY A 1 87 ? 11.938 14.363 -1.436 1.00 88.06 87 GLY A C 1
ATOM 676 O O . GLY A 1 87 ? 11.938 15.413 -2.089 1.00 88.06 87 GLY A O 1
ATOM 677 N N . ARG A 1 88 ? 13.031 13.595 -1.353 1.00 82.56 88 ARG A N 1
ATOM 678 C CA . ARG A 1 88 ? 14.325 13.980 -1.919 1.00 82.56 88 ARG A CA 1
ATOM 679 C C . ARG A 1 88 ? 14.290 14.102 -3.437 1.00 82.56 88 ARG A C 1
ATOM 681 O O . ARG A 1 88 ? 14.916 15.011 -3.975 1.00 82.56 88 ARG A O 1
ATOM 688 N N . HIS A 1 89 ? 13.528 13.254 -4.116 1.00 80.12 89 HIS A N 1
ATOM 689 C CA . HIS A 1 89 ? 13.361 13.308 -5.566 1.00 80.12 89 HIS A CA 1
ATOM 690 C C . HIS A 1 89 ? 12.806 14.652 -6.050 1.00 80.12 89 HIS A C 1
ATOM 692 O O . HIS A 1 89 ? 13.338 15.234 -6.995 1.00 80.12 89 HIS A O 1
ATOM 698 N N . PHE A 1 90 ? 11.816 15.218 -5.350 1.00 83.81 90 PHE A N 1
ATOM 699 C CA . PHE A 1 90 ? 11.309 16.559 -5.653 1.00 83.81 90 PHE A CA 1
ATOM 700 C C . PHE A 1 90 ? 12.361 17.636 -5.396 1.00 83.81 90 PHE A C 1
ATOM 702 O O . PHE A 1 90 ? 12.512 18.568 -6.184 1.00 83.81 90 PHE A O 1
ATOM 709 N N . PHE A 1 91 ? 13.109 17.513 -4.303 1.00 85.81 91 PHE A N 1
ATOM 710 C CA . PHE A 1 91 ? 14.152 18.471 -3.955 1.00 85.81 91 PHE A CA 1
ATOM 711 C C . PHE A 1 91 ? 15.302 18.484 -4.969 1.00 85.81 91 PHE A C 1
ATOM 713 O O . PHE A 1 91 ? 15.739 19.556 -5.394 1.00 85.81 91 PHE A O 1
ATOM 720 N N . ASP A 1 92 ? 15.770 17.304 -5.379 1.00 83.88 92 ASP A N 1
ATOM 721 C CA . ASP A 1 92 ? 16.826 17.153 -6.377 1.00 83.88 92 ASP A CA 1
ATOM 722 C C . ASP A 1 92 ? 16.341 17.619 -7.756 1.00 83.88 92 ASP A C 1
ATOM 724 O O . ASP A 1 92 ? 17.094 18.286 -8.467 1.00 83.88 92 ASP A O 1
ATOM 728 N N . LEU A 1 93 ? 15.072 17.376 -8.103 1.00 84.31 93 LEU A N 1
ATOM 729 C CA . LEU A 1 93 ? 14.454 17.917 -9.315 1.00 84.31 93 LEU A CA 1
ATOM 730 C C . LEU A 1 93 ? 14.445 19.455 -9.310 1.00 84.31 93 LEU A C 1
ATOM 732 O O . LEU A 1 93 ? 14.925 20.073 -10.258 1.00 84.31 93 LEU A O 1
ATOM 736 N N . VAL A 1 94 ? 13.962 20.086 -8.233 1.00 87.31 94 VAL A N 1
ATOM 737 C CA . VAL A 1 94 ? 13.883 21.558 -8.122 1.00 87.31 94 VAL A CA 1
ATOM 738 C C . VAL A 1 94 ? 15.267 22.212 -8.151 1.00 87.31 94 VAL A C 1
ATOM 740 O O . VAL A 1 94 ? 15.420 23.315 -8.671 1.00 87.31 94 VAL A O 1
ATOM 743 N N . ARG A 1 95 ? 16.296 21.542 -7.620 1.00 86.94 95 ARG A N 1
ATOM 744 C CA . ARG A 1 95 ? 17.680 22.044 -7.624 1.00 86.94 95 ARG A CA 1
ATOM 745 C C . ARG A 1 95 ? 18.465 21.727 -8.896 1.00 86.94 95 ARG A C 1
ATOM 747 O O . ARG A 1 95 ? 19.628 22.115 -8.977 1.00 86.94 95 ARG A O 1
ATOM 754 N N . GLY A 1 96 ? 17.880 21.007 -9.856 1.00 81.75 96 GLY A N 1
ATOM 755 C CA . GLY A 1 96 ? 18.605 20.517 -11.033 1.00 81.75 96 GLY A CA 1
ATOM 756 C C . GLY A 1 96 ? 19.727 19.532 -10.680 1.00 81.75 96 GLY A C 1
ATOM 757 O O . GLY A 1 96 ? 20.715 19.431 -11.398 1.00 81.75 96 GLY A O 1
ATOM 758 N N . GLN A 1 97 ? 19.599 18.839 -9.547 1.00 81.69 97 GLN A N 1
ATOM 759 C CA . GLN A 1 97 ? 20.551 17.854 -9.024 1.00 81.69 97 GLN A CA 1
ATOM 760 C C . GLN A 1 97 ? 20.105 16.405 -9.275 1.00 81.69 97 GLN A C 1
ATOM 762 O O . GLN A 1 97 ? 20.792 15.476 -8.840 1.00 81.69 97 GLN A O 1
ATOM 767 N N . ALA A 1 98 ? 18.984 16.199 -9.975 1.00 71.12 98 ALA A N 1
ATOM 768 C CA . ALA A 1 98 ? 18.525 14.881 -10.399 1.00 71.12 98 ALA A CA 1
ATOM 769 C C . ALA A 1 98 ? 19.628 14.187 -11.220 1.00 71.12 98 ALA A C 1
ATOM 771 O O . ALA A 1 98 ? 20.008 14.663 -12.286 1.00 71.12 98 ALA A O 1
ATOM 772 N N . GLY A 1 99 ? 20.187 13.089 -10.700 1.00 61.59 99 GLY A N 1
ATOM 773 C CA . GLY A 1 99 ? 21.298 12.365 -11.340 1.00 61.59 99 GLY A CA 1
ATOM 774 C C . GLY A 1 99 ? 22.683 12.598 -10.735 1.00 61.59 99 GLY A C 1
ATOM 775 O O . GLY A 1 99 ? 23.631 11.924 -11.122 1.00 61.59 99 GLY A O 1
ATOM 776 N N . SER A 1 100 ? 22.827 13.516 -9.774 1.00 61.44 100 SER A N 1
ATOM 777 C CA . SER A 1 100 ? 24.131 13.843 -9.168 1.00 61.44 100 SER A CA 1
ATOM 778 C C . SER A 1 100 ? 24.676 12.785 -8.202 1.00 61.44 100 SER A C 1
ATOM 780 O O . SER A 1 100 ? 25.807 12.907 -7.728 1.00 61.44 100 SER A O 1
ATOM 782 N N . LEU A 1 101 ? 23.893 11.755 -7.877 1.00 57.53 101 LEU A N 1
ATOM 783 C CA . LEU A 1 101 ? 24.287 10.734 -6.921 1.00 57.53 101 LEU A CA 1
ATOM 784 C C . LEU A 1 101 ? 23.830 9.345 -7.378 1.00 57.53 101 LEU A C 1
ATOM 786 O O . LEU A 1 101 ? 22.711 9.171 -7.853 1.00 57.53 101 LEU A O 1
ATOM 790 N N . ASP A 1 102 ? 24.723 8.381 -7.184 1.00 60.25 102 ASP A N 1
ATOM 791 C CA . ASP A 1 102 ? 24.554 6.966 -7.501 1.00 60.25 102 ASP A CA 1
ATOM 792 C C . ASP A 1 102 ? 23.548 6.288 -6.540 1.00 60.25 102 ASP A C 1
ATOM 794 O O . ASP A 1 102 ? 23.814 6.263 -5.328 1.00 60.25 102 ASP A O 1
ATOM 798 N N . PRO A 1 103 ? 22.426 5.730 -7.044 1.00 59.84 103 PRO A N 1
ATOM 799 C CA . PRO A 1 103 ? 21.430 5.023 -6.237 1.00 59.84 103 PRO A CA 1
ATOM 800 C C . PRO A 1 103 ? 22.012 3.858 -5.432 1.00 59.84 103 PRO A C 1
ATOM 802 O O . PRO A 1 103 ? 21.570 3.607 -4.314 1.00 59.84 103 PRO A O 1
ATOM 805 N N . GLU A 1 104 ? 23.041 3.171 -5.943 1.00 54.66 104 GLU A N 1
ATOM 806 C CA . GLU A 1 104 ? 23.642 2.014 -5.260 1.00 54.66 104 GLU A CA 1
ATOM 807 C C . GLU A 1 104 ? 24.432 2.414 -4.004 1.00 54.66 104 GLU A C 1
ATOM 809 O O . GLU A 1 104 ? 24.660 1.604 -3.104 1.00 54.66 104 GLU A O 1
ATOM 814 N N . ARG A 1 105 ? 24.827 3.689 -3.897 1.00 55.50 105 ARG A N 1
ATOM 815 C CA . ARG A 1 105 ? 25.521 4.241 -2.722 1.00 55.50 105 ARG A CA 1
ATOM 816 C C . ARG A 1 105 ? 24.577 4.946 -1.750 1.00 55.50 105 ARG A C 1
ATOM 818 O O . ARG A 1 105 ? 25.023 5.429 -0.704 1.00 55.50 105 ARG A O 1
ATOM 825 N N . TRP A 1 106 ? 23.285 5.025 -2.058 1.00 62.47 106 TRP A N 1
ATOM 826 C CA . TRP A 1 106 ? 22.300 5.679 -1.205 1.00 62.47 106 TRP A CA 1
ATOM 827 C C . TRP A 1 106 ? 21.872 4.789 -0.047 1.00 62.47 106 TRP A C 1
ATOM 829 O O . TRP A 1 106 ? 20.942 4.003 -0.149 1.00 62.47 106 TRP A O 1
ATOM 839 N N . ARG A 1 107 ? 22.507 4.984 1.110 1.00 62.59 107 ARG A N 1
ATOM 840 C CA . ARG A 1 107 ? 22.049 4.475 2.416 1.00 62.59 107 ARG A CA 1
ATOM 841 C C . ARG A 1 107 ? 21.112 5.470 3.116 1.00 62.59 107 ARG A C 1
ATOM 843 O O . ARG A 1 107 ? 21.370 5.855 4.253 1.00 62.59 107 ARG A O 1
ATOM 850 N N . ARG A 1 108 ? 20.122 6.001 2.397 1.00 69.12 108 ARG A N 1
ATOM 851 C CA . ARG A 1 108 ? 19.275 7.110 2.883 1.00 69.12 108 ARG A CA 1
ATOM 852 C C . ARG A 1 108 ? 17.951 6.637 3.453 1.00 69.12 108 ARG A C 1
ATOM 854 O O . ARG A 1 108 ? 17.561 7.112 4.514 1.00 69.12 108 ARG A O 1
ATOM 861 N N . ASN A 1 109 ? 17.314 5.700 2.765 1.00 72.81 109 ASN A N 1
ATOM 862 C CA . ASN A 1 109 ? 16.126 5.022 3.242 1.00 72.81 109 ASN A CA 1
ATOM 863 C C . ASN A 1 109 ? 16.539 3.720 3.943 1.00 72.81 109 ASN A C 1
ATOM 865 O O . ASN A 1 109 ? 17.558 3.101 3.615 1.00 72.81 109 ASN A O 1
ATOM 869 N N . LEU A 1 110 ? 15.795 3.327 4.974 1.00 78.69 110 LEU A N 1
ATOM 870 C CA . LEU A 1 110 ? 16.047 2.061 5.667 1.00 78.69 110 LEU A CA 1
ATOM 871 C C . LEU A 1 110 ? 15.814 0.879 4.718 1.00 78.69 110 LEU A C 1
ATOM 873 O O . LEU A 1 110 ? 16.436 -0.173 4.878 1.00 78.69 110 LEU A O 1
ATOM 877 N N . HIS A 1 111 ? 14.978 1.075 3.697 1.00 66.56 111 HIS A N 1
ATOM 878 C CA . HIS A 1 111 ? 14.694 0.102 2.651 1.00 66.56 111 HIS A CA 1
ATOM 879 C C . HIS A 1 111 ? 15.944 -0.362 1.866 1.00 66.56 111 HIS A C 1
ATOM 881 O O . HIS A 1 111 ? 16.037 -1.540 1.519 1.00 66.56 111 HIS A O 1
ATOM 887 N N . SER A 1 112 ? 16.942 0.496 1.622 1.00 70.38 112 SER A N 1
ATOM 888 C CA . SER A 1 112 ? 18.148 0.149 0.845 1.00 70.38 112 SER A CA 1
ATOM 889 C C . SER A 1 112 ? 19.322 -0.360 1.688 1.00 70.38 112 SER A C 1
ATOM 891 O O . SER A 1 112 ? 20.363 -0.756 1.150 1.00 70.38 112 SER A O 1
ATOM 893 N N . VAL A 1 113 ? 19.193 -0.369 3.019 1.00 81.69 113 VAL A N 1
ATOM 894 C CA . VAL A 1 113 ? 20.286 -0.774 3.910 1.00 81.69 113 VAL A CA 1
ATOM 895 C C . VAL A 1 113 ? 20.548 -2.273 3.776 1.00 81.69 113 VAL A C 1
ATOM 897 O O . VAL A 1 113 ? 19.715 -3.109 4.126 1.00 81.69 113 VAL A O 1
ATOM 900 N N . THR A 1 114 ? 21.748 -2.611 3.305 1.00 81.06 114 THR A N 1
ATOM 901 C CA . THR A 1 114 ? 22.259 -3.988 3.283 1.00 81.06 114 THR A CA 1
ATOM 902 C C . THR A 1 114 ? 22.943 -4.311 4.612 1.00 81.06 114 THR A C 1
ATOM 904 O O . THR A 1 114 ? 23.832 -3.577 5.056 1.00 81.06 114 THR A O 1
ATOM 907 N N . MET A 1 115 ? 22.510 -5.392 5.254 1.00 82.38 115 MET A N 1
ATOM 908 C CA . MET A 1 115 ? 23.049 -5.916 6.507 1.00 82.38 115 MET A CA 1
ATOM 909 C C . MET A 1 115 ? 24.378 -6.658 6.294 1.00 82.38 115 MET A C 1
ATOM 911 O O . MET A 1 115 ? 24.802 -6.916 5.168 1.00 82.38 115 MET A O 1
ATOM 915 N N . ALA A 1 116 ? 25.051 -7.013 7.393 1.00 83.00 116 ALA A N 1
ATOM 916 C CA . ALA A 1 116 ? 26.348 -7.697 7.369 1.00 83.00 116 ALA A CA 1
ATOM 917 C C . ALA A 1 116 ? 26.318 -9.084 6.693 1.00 83.00 116 ALA A C 1
ATOM 919 O O . ALA A 1 116 ? 27.351 -9.559 6.235 1.00 83.00 116 ALA A O 1
ATOM 920 N N . ASP A 1 117 ? 25.148 -9.719 6.618 1.00 85.44 117 ASP A N 1
ATOM 921 C CA . ASP A 1 117 ? 24.917 -11.003 5.948 1.00 85.44 117 ASP A CA 1
ATOM 922 C C . ASP A 1 117 ? 24.590 -10.857 4.447 1.00 85.44 117 ASP A C 1
ATOM 924 O O . ASP A 1 117 ? 24.305 -11.848 3.778 1.00 85.44 117 ASP A O 1
ATOM 928 N N . GLY A 1 118 ? 24.621 -9.631 3.911 1.00 82.88 118 GLY A N 1
ATOM 929 C CA . GLY A 1 118 ? 24.298 -9.334 2.516 1.00 82.88 118 GLY A CA 1
ATOM 930 C C . GLY A 1 118 ? 22.799 -9.222 2.222 1.00 82.88 118 GLY A C 1
ATOM 931 O O . GLY A 1 118 ? 22.434 -8.961 1.077 1.00 82.88 118 GLY A O 1
ATOM 932 N N . GLN A 1 119 ? 21.919 -9.383 3.217 1.00 82.62 119 GLN A N 1
ATOM 933 C CA . GLN A 1 119 ? 20.480 -9.205 3.026 1.00 82.62 119 GLN A CA 1
ATOM 934 C C . GLN A 1 119 ? 20.072 -7.737 3.156 1.00 82.62 119 GLN A C 1
ATOM 936 O O . GLN A 1 119 ? 20.584 -6.994 3.992 1.00 82.62 119 GLN A O 1
ATOM 941 N N . MET A 1 120 ? 19.099 -7.310 2.351 1.00 81.06 120 MET A N 1
ATOM 942 C CA . MET A 1 120 ? 18.494 -5.985 2.491 1.00 81.06 120 MET A CA 1
ATOM 943 C C . MET A 1 120 ? 17.490 -5.975 3.647 1.00 81.06 120 MET A C 1
ATOM 945 O O . MET A 1 120 ? 16.669 -6.885 3.773 1.00 81.06 120 MET A O 1
ATOM 949 N N . LEU A 1 121 ? 17.499 -4.920 4.463 1.00 84.50 121 LEU A N 1
ATOM 950 C CA . LEU A 1 121 ? 16.530 -4.722 5.546 1.00 84.50 121 LEU A CA 1
ATOM 951 C C . LEU A 1 121 ? 15.079 -4.708 5.036 1.00 84.50 121 LEU A C 1
ATOM 953 O O . LEU A 1 121 ? 14.191 -5.253 5.696 1.00 84.50 121 LEU A O 1
ATOM 957 N N . ALA A 1 122 ? 14.849 -4.214 3.818 1.00 82.12 122 ALA A N 1
ATOM 958 C CA . ALA A 1 122 ? 13.559 -4.315 3.143 1.00 82.12 122 ALA A CA 1
ATOM 959 C C . ALA A 1 122 ? 13.020 -5.749 3.042 1.00 82.12 122 ALA A C 1
ATOM 961 O O . ALA A 1 122 ? 11.815 -5.955 3.174 1.00 82.12 122 ALA A O 1
ATOM 962 N N . SER A 1 123 ? 13.877 -6.758 2.860 1.00 83.94 123 SER A N 1
ATOM 963 C CA . SER A 1 123 ? 13.444 -8.160 2.788 1.00 83.94 123 SER A CA 1
ATOM 964 C C . SER A 1 123 ? 12.788 -8.615 4.093 1.00 83.94 123 SER A C 1
ATOM 966 O O . SER A 1 123 ? 11.764 -9.303 4.069 1.00 83.94 123 SER A O 1
ATOM 968 N N . TRP A 1 124 ? 13.320 -8.172 5.235 1.00 87.06 124 TRP A N 1
ATOM 969 C CA . TRP A 1 124 ? 12.746 -8.451 6.550 1.00 87.06 124 TRP A CA 1
ATOM 970 C C . TRP A 1 124 ? 11.426 -7.717 6.768 1.00 87.06 124 TRP A C 1
ATOM 972 O O . TRP A 1 124 ? 10.472 -8.320 7.262 1.00 87.06 124 TRP A O 1
ATOM 982 N N . PHE A 1 125 ? 11.323 -6.456 6.337 1.00 86.88 125 PHE A N 1
ATOM 983 C CA . PHE A 1 125 ? 10.050 -5.731 6.366 1.00 86.88 125 PHE A CA 1
ATOM 984 C C . PHE A 1 125 ? 8.991 -6.400 5.484 1.00 86.88 125 PHE A C 1
ATOM 986 O O . PHE A 1 125 ? 7.854 -6.575 5.925 1.00 86.88 125 PHE A O 1
ATOM 993 N N . LYS A 1 126 ? 9.365 -6.873 4.289 1.00 86.06 126 LYS A N 1
ATOM 994 C CA . LYS A 1 126 ? 8.473 -7.630 3.397 1.00 86.06 126 LYS A CA 1
ATOM 995 C C . LYS A 1 126 ? 8.002 -8.932 4.046 1.00 86.06 126 LYS A C 1
ATOM 997 O O . LYS A 1 126 ? 6.818 -9.261 3.964 1.00 86.06 126 LYS A O 1
ATOM 1002 N N . LEU A 1 127 ? 8.887 -9.662 4.728 1.00 89.44 127 LEU A N 1
ATOM 1003 C CA . LEU A 1 127 ? 8.507 -10.864 5.473 1.00 89.44 127 LEU A CA 1
ATOM 1004 C C . LEU A 1 127 ? 7.542 -10.538 6.622 1.00 89.44 127 LEU A C 1
ATOM 1006 O O . LEU A 1 127 ? 6.499 -11.180 6.740 1.00 89.44 127 LEU A O 1
ATOM 1010 N N . ALA A 1 128 ? 7.850 -9.524 7.432 1.00 91.25 128 ALA A N 1
ATOM 1011 C CA . ALA A 1 128 ? 6.996 -9.094 8.536 1.00 91.25 128 ALA A CA 1
ATOM 1012 C C . ALA A 1 128 ? 5.602 -8.669 8.043 1.00 91.25 128 ALA A C 1
ATOM 1014 O O . ALA A 1 128 ? 4.593 -9.112 8.592 1.00 91.25 128 ALA A O 1
ATOM 1015 N N . ALA A 1 129 ? 5.530 -7.893 6.958 1.00 90.69 129 ALA A N 1
ATOM 1016 C CA . ALA A 1 129 ? 4.271 -7.488 6.341 1.00 90.69 129 ALA A CA 1
ATOM 1017 C C . ALA A 1 129 ? 3.443 -8.694 5.868 1.00 90.69 129 ALA A C 1
ATOM 1019 O O . ALA A 1 129 ? 2.237 -8.746 6.113 1.00 90.69 129 ALA A O 1
ATOM 1020 N N . ARG A 1 130 ? 4.078 -9.708 5.260 1.00 91.56 130 ARG A N 1
ATOM 1021 C CA . ARG A 1 130 ? 3.401 -10.959 4.865 1.00 91.56 130 ARG A CA 1
ATOM 1022 C C . ARG A 1 130 ? 2.866 -11.728 6.070 1.00 91.56 130 ARG A C 1
ATOM 1024 O O . ARG A 1 130 ? 1.742 -12.221 6.018 1.00 91.56 130 ARG A O 1
ATOM 1031 N N . LEU A 1 131 ? 3.637 -11.810 7.155 1.00 94.56 131 LEU A N 1
ATOM 1032 C CA . LEU A 1 131 ? 3.192 -12.459 8.388 1.00 94.56 131 LEU A CA 1
ATOM 1033 C C . LEU A 1 131 ? 1.987 -11.739 8.993 1.00 94.56 131 LEU A C 1
ATOM 1035 O O . LEU A 1 131 ? 1.015 -12.401 9.350 1.00 94.56 131 LEU A O 1
ATOM 1039 N N . VAL A 1 132 ? 2.002 -10.405 9.054 1.00 94.00 132 VAL A N 1
ATOM 1040 C CA . VAL A 1 132 ? 0.850 -9.608 9.509 1.00 94.00 132 VAL A CA 1
ATOM 1041 C C . VAL A 1 132 ? -0.358 -9.842 8.605 1.00 94.00 132 VAL A C 1
ATOM 1043 O O . VAL A 1 132 ? -1.452 -10.095 9.096 1.00 94.00 132 VAL A O 1
ATOM 1046 N N . LEU A 1 133 ? -0.171 -9.831 7.289 1.00 94.12 133 LEU A N 1
ATOM 1047 C CA . LEU A 1 133 ? -1.242 -10.057 6.324 1.00 94.12 133 LEU A CA 1
ATOM 1048 C C . LEU A 1 133 ? -1.903 -11.435 6.498 1.00 94.12 133 LEU A C 1
ATOM 1050 O O . LEU A 1 133 ? -3.128 -11.528 6.568 1.00 94.12 133 LEU A O 1
ATOM 1054 N N . VAL A 1 134 ? -1.114 -12.501 6.642 1.00 94.06 134 VAL A N 1
ATOM 1055 C CA . VAL A 1 134 ? -1.648 -13.855 6.857 1.00 94.06 134 VAL A CA 1
ATOM 1056 C C . VAL A 1 134 ? -2.283 -13.981 8.242 1.00 94.06 134 VAL A C 1
ATOM 1058 O O . VAL A 1 134 ? -3.410 -14.445 8.376 1.00 94.06 134 VAL A O 1
ATOM 1061 N N . THR A 1 135 ? -1.597 -13.564 9.298 1.00 95.50 135 THR A N 1
ATOM 1062 C CA . THR A 1 135 ? -2.104 -13.774 10.661 1.00 95.50 135 THR A CA 1
ATOM 1063 C C . THR A 1 135 ? -3.302 -12.879 10.969 1.00 95.50 135 THR A C 1
ATOM 1065 O O . THR A 1 135 ? -4.338 -13.386 11.393 1.00 95.50 135 THR A O 1
ATOM 1068 N N . TRP A 1 136 ? -3.200 -11.575 10.710 1.00 96.19 136 TRP A N 1
ATOM 1069 C CA . TRP A 1 136 ? -4.188 -10.578 11.118 1.00 96.19 136 TRP A CA 1
ATOM 1070 C C . TRP A 1 136 ? -5.392 -10.496 10.181 1.00 96.19 136 TRP A C 1
ATOM 1072 O O . TRP A 1 136 ? -6.521 -10.419 10.653 1.00 96.19 136 TRP A O 1
ATOM 1082 N N . PHE A 1 137 ? -5.175 -10.522 8.863 1.00 96.31 137 PHE A N 1
ATOM 1083 C CA . PHE A 1 137 ? -6.246 -10.301 7.881 1.00 96.31 137 PHE A CA 1
ATOM 1084 C C . PHE A 1 137 ? -6.838 -11.592 7.304 1.00 96.31 137 PHE A C 1
ATOM 1086 O O . PHE A 1 137 ? -7.990 -11.592 6.859 1.00 96.31 137 PHE A O 1
ATOM 1093 N N . LEU A 1 138 ? -6.088 -12.698 7.325 1.00 95.06 138 LEU A N 1
ATOM 1094 C CA . LEU A 1 138 ? -6.572 -13.989 6.836 1.00 95.06 138 LEU A CA 1
ATOM 1095 C C . LEU A 1 138 ? -7.029 -14.901 7.981 1.00 95.06 138 LEU A C 1
ATOM 1097 O O . LEU A 1 138 ? -8.188 -15.301 8.008 1.00 95.06 138 LEU A O 1
ATOM 1101 N N . LEU A 1 139 ? -6.148 -15.230 8.928 1.00 95.38 139 LEU A N 1
ATOM 1102 C CA . LEU A 1 139 ? -6.439 -16.241 9.949 1.00 95.38 139 LEU A CA 1
ATOM 1103 C C . LEU A 1 139 ? -7.341 -15.709 11.069 1.00 95.38 139 LEU A C 1
ATOM 1105 O O . LEU A 1 139 ? -8.354 -16.332 11.390 1.00 95.38 139 LEU A O 1
ATOM 1109 N N . LEU A 1 140 ? -7.009 -14.557 11.658 1.00 95.12 140 LEU A N 1
ATOM 1110 C CA . LEU A 1 140 ? -7.704 -14.051 12.847 1.00 95.12 140 LEU A CA 1
ATOM 1111 C C . LEU A 1 140 ? -9.225 -13.858 12.649 1.00 95.12 140 LEU A C 1
ATOM 1113 O O . LEU A 1 140 ? -9.976 -14.339 13.499 1.00 95.12 140 LEU A O 1
ATOM 1117 N N . PRO A 1 141 ? -9.721 -13.262 11.540 1.00 94.12 141 PRO A N 1
ATOM 1118 C CA . PRO A 1 141 ? -11.158 -13.060 11.313 1.00 94.12 141 PRO A CA 1
ATOM 1119 C C . PRO A 1 141 ? -11.950 -14.360 11.103 1.00 94.12 141 PRO A C 1
ATOM 1121 O O . PRO A 1 141 ? -13.182 -14.375 11.216 1.00 94.12 141 PRO A O 1
ATOM 1124 N N . LEU A 1 142 ? -11.257 -15.448 10.749 1.00 94.75 142 LEU A N 1
ATOM 1125 C CA . LEU A 1 142 ? -11.848 -16.767 10.530 1.00 94.75 142 LEU A CA 1
ATOM 1126 C C . LEU A 1 142 ? -11.856 -17.603 11.809 1.00 94.75 142 LEU A C 1
ATOM 1128 O O . LEU A 1 142 ? -12.842 -18.287 12.087 1.00 94.75 142 LEU A O 1
ATOM 1132 N N . LEU A 1 143 ? -10.766 -17.539 12.575 1.00 95.56 143 LEU A N 1
ATOM 1133 C CA . LEU A 1 143 ? -10.536 -18.400 13.732 1.00 95.56 143 LEU A CA 1
ATOM 1134 C C . LEU A 1 143 ? -11.096 -17.824 15.033 1.00 95.56 143 LEU A C 1
ATOM 1136 O O . LEU A 1 143 ? -11.449 -18.591 15.927 1.00 95.56 143 LEU A O 1
ATOM 1140 N N . TRP A 1 144 ? -11.200 -16.498 15.155 1.00 94.56 144 TRP A N 1
ATOM 1141 C CA . TRP A 1 144 ? -11.592 -15.856 16.406 1.00 94.56 144 TRP A CA 1
ATOM 1142 C C . TRP A 1 144 ? -12.816 -14.953 16.252 1.00 94.56 144 TRP A C 1
ATOM 1144 O O . TRP A 1 144 ? -12.941 -14.171 15.312 1.00 94.56 144 TRP A O 1
ATOM 1154 N N . ARG A 1 145 ? -13.739 -15.060 17.212 1.00 91.88 145 ARG A N 1
ATOM 1155 C CA . ARG A 1 145 ? -14.924 -14.208 17.346 1.00 91.88 145 ARG A CA 1
ATOM 1156 C C . ARG A 1 145 ? -14.898 -13.555 18.730 1.00 91.88 145 ARG A C 1
ATOM 1158 O O . ARG A 1 145 ? -15.370 -14.174 19.683 1.00 91.88 145 ARG A O 1
ATOM 1165 N N . PRO A 1 146 ? -14.293 -12.364 18.877 1.00 91.12 146 PRO A N 1
ATOM 1166 C CA . PRO A 1 146 ? -14.276 -11.661 20.151 1.00 91.12 146 PRO A CA 1
ATOM 1167 C C . PRO A 1 146 ? -15.705 -11.264 20.560 1.00 91.12 146 PRO A C 1
ATOM 1169 O O . PRO A 1 146 ? -16.571 -11.110 19.692 1.00 91.12 146 PRO A O 1
ATOM 1172 N N . PRO A 1 147 ? -15.968 -11.090 21.866 1.00 88.88 147 PRO A N 1
ATOM 1173 C CA . PRO A 1 147 ? -17.265 -10.623 22.336 1.00 88.88 147 PRO A CA 1
ATOM 1174 C C . PRO A 1 147 ? -17.584 -9.231 21.765 1.00 88.88 147 PRO A C 1
ATOM 1176 O O . PRO A 1 147 ? -16.671 -8.413 21.584 1.00 88.88 147 PRO A O 1
ATOM 1179 N N . PRO A 1 148 ? -18.868 -8.937 21.491 1.00 85.69 148 PRO A N 1
ATOM 1180 C CA . PRO A 1 148 ? -19.279 -7.613 21.040 1.00 85.69 148 PRO A CA 1
ATOM 1181 C C . PRO A 1 148 ? -18.899 -6.554 22.085 1.00 85.69 148 PRO A C 1
ATOM 1183 O O . PRO A 1 148 ? -18.962 -6.805 23.285 1.00 85.69 148 PRO A O 1
ATOM 1186 N N . GLY A 1 149 ? -18.461 -5.379 21.628 1.00 80.06 149 GLY A N 1
ATOM 1187 C CA . GLY A 1 149 ? -18.053 -4.266 22.499 1.00 80.06 149 GLY A CA 1
ATOM 1188 C C . GLY A 1 149 ? -16.628 -4.353 23.064 1.00 80.06 149 GLY A C 1
ATOM 1189 O O . GLY A 1 149 ? -16.108 -3.352 23.549 1.00 80.06 149 GLY A O 1
ATOM 1190 N N . GLY A 1 150 ? -15.944 -5.498 22.956 1.00 87.44 150 GLY A N 1
ATOM 1191 C CA . GLY A 1 150 ? -14.540 -5.607 23.358 1.00 87.44 150 GLY A CA 1
ATOM 1192 C C . GLY A 1 150 ? -13.608 -4.779 22.464 1.00 87.44 150 GLY A C 1
ATOM 1193 O O . GLY A 1 150 ? -13.832 -4.659 21.258 1.00 87.44 150 GLY A O 1
ATOM 1194 N N . TRP A 1 151 ? -12.507 -4.259 23.022 1.00 87.75 151 TRP A N 1
ATOM 1195 C CA . TRP A 1 151 ? -11.523 -3.487 22.247 1.00 87.75 151 TRP A CA 1
ATOM 1196 C C . TRP A 1 151 ? -10.991 -4.276 21.039 1.00 87.75 151 TRP A C 1
ATOM 1198 O O . TRP A 1 151 ? -10.876 -3.722 19.950 1.00 87.75 151 TRP A O 1
ATOM 1208 N N . VAL A 1 152 ? -10.780 -5.589 21.197 1.00 90.44 152 VAL A N 1
ATOM 1209 C CA . VAL A 1 152 ? -10.348 -6.495 20.120 1.00 90.44 152 VAL A CA 1
ATOM 1210 C C . VAL A 1 152 ? -11.340 -6.502 18.958 1.00 90.44 152 VAL A C 1
ATOM 1212 O O . VAL A 1 152 ? -10.925 -6.457 17.805 1.00 90.44 152 VAL A O 1
ATOM 1215 N N . ALA A 1 153 ? -12.648 -6.512 19.234 1.00 91.25 153 ALA A N 1
ATOM 1216 C CA . ALA A 1 153 ? -13.675 -6.555 18.193 1.00 91.25 153 ALA A CA 1
ATOM 1217 C C . ALA A 1 153 ? -13.641 -5.315 17.286 1.00 91.25 153 ALA A C 1
ATOM 1219 O O . ALA A 1 153 ? -13.993 -5.401 16.112 1.00 91.25 153 ALA A O 1
ATOM 1220 N N . ARG A 1 154 ? -13.173 -4.170 17.801 1.00 91.50 154 ARG A N 1
ATOM 1221 C CA . ARG A 1 154 ? -13.065 -2.931 17.020 1.00 91.50 154 ARG A CA 1
ATOM 1222 C C . ARG A 1 154 ? -11.918 -2.969 16.019 1.00 91.50 154 ARG A C 1
ATOM 1224 O O . ARG A 1 154 ? -12.103 -2.501 14.899 1.00 91.50 154 ARG A O 1
ATOM 1231 N N . PHE A 1 155 ? -10.798 -3.586 16.390 1.00 95.12 155 PHE A N 1
ATOM 1232 C CA . PHE A 1 155 ? -9.609 -3.716 15.543 1.00 95.12 155 PHE A CA 1
ATOM 1233 C C . PHE A 1 155 ? -9.573 -5.018 14.735 1.00 95.12 155 PHE A C 1
ATOM 1235 O O . PHE A 1 155 ? -8.764 -5.157 13.828 1.00 95.12 155 PHE A O 1
ATOM 1242 N N . LEU A 1 156 ? -10.437 -5.991 15.020 1.00 95.31 156 LEU A N 1
ATOM 1243 C CA . LEU A 1 156 ? -10.456 -7.224 14.243 1.00 95.31 156 LEU A CA 1
ATOM 1244 C C . LEU A 1 156 ? -10.941 -6.942 12.806 1.00 95.31 156 LEU A C 1
ATOM 1246 O O . LEU A 1 156 ? -12.046 -6.406 12.640 1.00 95.31 156 LEU A O 1
ATOM 1250 N N . PRO A 1 157 ? -10.183 -7.312 11.757 1.00 95.75 157 PRO A N 1
ATOM 1251 C CA . PRO A 1 157 ? -10.638 -7.135 10.384 1.00 95.75 157 PRO A CA 1
ATOM 1252 C C . PRO A 1 157 ? -11.934 -7.909 10.124 1.00 95.75 157 PRO A C 1
ATOM 1254 O O . PRO A 1 157 ? -12.159 -8.988 10.672 1.00 95.75 157 PRO A O 1
ATOM 1257 N N . SER A 1 158 ? -12.807 -7.367 9.275 1.00 93.81 158 SER A N 1
ATOM 1258 C CA . SER A 1 158 ? -13.980 -8.110 8.809 1.00 93.81 158 SER A CA 1
ATOM 1259 C C . SER A 1 158 ? -13.568 -9.276 7.894 1.00 93.81 158 SER A C 1
ATOM 1261 O O . SER A 1 158 ? -12.487 -9.281 7.305 1.00 93.81 158 SER A O 1
ATOM 1263 N N . ARG A 1 159 ? -14.449 -10.267 7.711 1.00 93.75 159 ARG A N 1
ATOM 1264 C CA . ARG A 1 159 ? -14.192 -11.414 6.811 1.00 93.75 159 ARG A CA 1
ATOM 1265 C C . ARG A 1 159 ? -13.989 -11.012 5.348 1.00 93.75 159 ARG A C 1
ATOM 1267 O O . ARG A 1 159 ? -13.424 -11.777 4.575 1.00 93.75 159 ARG A O 1
ATOM 1274 N N . TRP A 1 160 ? -14.428 -9.818 4.959 1.00 94.19 160 TRP A N 1
ATOM 1275 C CA . TRP A 1 160 ? -14.187 -9.295 3.617 1.00 94.19 160 TRP A CA 1
ATOM 1276 C C . TRP A 1 160 ? -12.704 -8.999 3.376 1.00 94.19 160 TRP A C 1
ATOM 1278 O O . TRP A 1 160 ? -12.236 -9.186 2.257 1.00 94.19 160 TRP A O 1
ATOM 1288 N N . PHE A 1 161 ? -11.928 -8.668 4.418 1.00 95.12 161 PHE A N 1
ATOM 1289 C CA . PHE A 1 161 ? -10.473 -8.540 4.289 1.00 95.12 161 PHE A CA 1
ATOM 1290 C C . PHE A 1 161 ? -9.802 -9.853 3.906 1.00 95.12 161 PHE A C 1
ATOM 1292 O O . PHE A 1 161 ? -8.845 -9.834 3.139 1.00 95.12 161 PHE A O 1
ATOM 1299 N N . THR A 1 162 ? -10.324 -10.988 4.372 1.00 94.19 162 THR A N 1
ATOM 1300 C CA . THR A 1 162 ? -9.843 -12.314 3.970 1.00 94.19 162 THR A CA 1
ATOM 1301 C C . THR A 1 162 ? -9.966 -12.491 2.455 1.00 94.19 162 THR A C 1
ATOM 1303 O O . THR A 1 162 ? -9.011 -12.909 1.804 1.00 94.19 162 THR A O 1
ATOM 1306 N N . ALA A 1 163 ? -11.107 -12.109 1.869 1.00 91.88 163 ALA A N 1
ATOM 1307 C CA . ALA A 1 163 ? -11.302 -12.151 0.420 1.00 91.88 163 ALA A CA 1
ATOM 1308 C C . ALA A 1 163 ? -10.358 -11.183 -0.315 1.00 91.88 163 ALA A C 1
ATOM 1310 O O . ALA A 1 163 ? -9.755 -11.563 -1.319 1.00 91.88 163 ALA A O 1
ATOM 1311 N N . THR A 1 164 ? -10.166 -9.967 0.206 1.00 91.56 164 THR A N 1
ATOM 1312 C CA . THR A 1 164 ? -9.230 -8.987 -0.371 1.00 91.56 164 THR A CA 1
ATOM 1313 C C . THR A 1 164 ? -7.783 -9.480 -0.335 1.00 91.56 164 THR A C 1
ATOM 1315 O O . THR A 1 164 ? -7.051 -9.295 -1.303 1.00 91.56 164 THR A O 1
ATOM 1318 N N . VAL A 1 165 ? -7.368 -10.157 0.739 1.00 93.25 165 VAL A N 1
ATOM 1319 C CA . VAL A 1 165 ? -6.045 -10.787 0.844 1.00 93.25 165 VAL A CA 1
ATOM 1320 C C . VAL A 1 165 ? -5.874 -11.900 -0.186 1.00 93.25 165 VAL A C 1
ATOM 1322 O O . VAL A 1 165 ? -4.847 -11.952 -0.858 1.00 93.25 165 VAL A O 1
ATOM 1325 N N . MET A 1 166 ? -6.874 -12.765 -0.362 1.00 91.62 166 MET A N 1
ATOM 1326 C CA . MET A 1 166 ? -6.809 -13.802 -1.397 1.00 91.62 166 MET A CA 1
ATOM 1327 C C . MET A 1 166 ? -6.691 -13.186 -2.793 1.00 91.62 166 MET A C 1
ATOM 1329 O O . MET A 1 166 ? -5.846 -13.606 -3.584 1.00 91.62 166 MET A O 1
ATOM 1333 N N . LEU A 1 167 ? -7.468 -12.135 -3.067 1.00 88.06 167 LEU A N 1
ATOM 1334 C CA . LEU A 1 167 ? -7.357 -11.378 -4.310 1.00 88.06 167 LEU A CA 1
ATOM 1335 C C . LEU A 1 167 ? -5.957 -10.771 -4.475 1.00 88.06 167 LEU A C 1
ATOM 1337 O O . LEU A 1 167 ? -5.422 -10.794 -5.579 1.00 88.06 167 LEU A O 1
ATOM 1341 N N . LEU A 1 168 ? -5.336 -10.289 -3.394 1.00 89.56 168 LEU A N 1
ATOM 1342 C CA . LEU A 1 168 ? -3.971 -9.764 -3.420 1.00 89.56 168 LEU A CA 1
ATOM 1343 C C . LEU A 1 168 ? -2.954 -10.798 -3.864 1.00 89.56 168 LEU A C 1
ATOM 1345 O O . LEU A 1 168 ? -2.151 -10.519 -4.755 1.00 89.56 168 LEU A O 1
ATOM 1349 N N . LEU A 1 169 ? -3.021 -11.999 -3.299 1.00 90.50 169 LEU A N 1
ATOM 1350 C CA . LEU A 1 169 ? -2.124 -13.085 -3.677 1.00 90.50 169 LEU A CA 1
ATOM 1351 C C . LEU A 1 169 ? -2.321 -13.483 -5.146 1.00 90.50 169 LEU A C 1
ATOM 1353 O O . LEU A 1 169 ? -1.343 -13.637 -5.876 1.00 90.50 169 LEU A O 1
ATOM 1357 N N . MET A 1 170 ? -3.574 -13.581 -5.602 1.00 91.50 170 MET A N 1
ATOM 1358 C CA . MET A 1 170 ? -3.895 -13.911 -6.995 1.00 91.50 170 MET A CA 1
ATOM 1359 C C . MET A 1 170 ? -3.405 -12.841 -7.971 1.00 91.50 170 MET A C 1
ATOM 1361 O O . MET A 1 170 ? -2.833 -13.168 -9.009 1.00 91.50 170 MET A O 1
ATOM 1365 N N . VAL A 1 171 ? -3.609 -11.565 -7.645 1.00 89.00 171 VAL A N 1
ATOM 1366 C CA . VAL A 1 171 ? -3.191 -10.452 -8.499 1.00 89.00 171 VAL A CA 1
ATOM 1367 C C . VAL A 1 171 ? -1.669 -10.336 -8.556 1.00 89.00 171 VAL A C 1
ATOM 1369 O O . VAL A 1 171 ? -1.122 -10.155 -9.641 1.00 89.00 171 VAL A O 1
ATOM 1372 N N . SER A 1 172 ? -0.975 -10.493 -7.428 1.00 90.25 172 SER A N 1
ATOM 1373 C CA . SER A 1 172 ? 0.490 -10.504 -7.406 1.00 90.25 172 SER A CA 1
ATOM 1374 C C . SER A 1 172 ? 1.048 -11.642 -8.268 1.00 90.25 172 SER A C 1
ATOM 1376 O O . SER A 1 172 ? 1.915 -11.403 -9.108 1.00 90.25 172 SER A O 1
ATOM 1378 N N . ALA A 1 173 ? 0.493 -12.853 -8.141 1.00 92.81 173 ALA A N 1
ATOM 1379 C CA . ALA A 1 173 ? 0.875 -13.986 -8.980 1.00 92.81 173 ALA A CA 1
ATOM 1380 C C . ALA A 1 173 ? 0.597 -13.726 -10.471 1.00 92.81 173 ALA A C 1
ATOM 1382 O O . ALA A 1 173 ? 1.42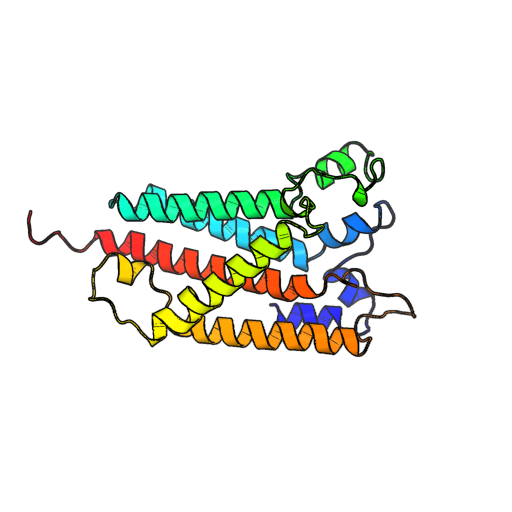5 -14.052 -11.321 1.00 92.81 173 ALA A O 1
ATOM 1383 N N . LEU A 1 174 ? -0.542 -13.104 -10.794 1.00 94.50 174 LEU A N 1
ATOM 1384 C CA . LEU A 1 174 ? -0.874 -12.723 -12.164 1.00 94.50 174 LEU A CA 1
ATOM 1385 C C . LEU A 1 174 ? 0.118 -11.693 -12.718 1.00 94.50 174 LEU A C 1
ATOM 1387 O O . LEU A 1 174 ? 0.591 -11.877 -13.832 1.00 94.50 174 LEU A O 1
ATOM 1391 N N . ALA A 1 175 ? 0.456 -10.644 -11.964 1.00 94.00 175 ALA A N 1
ATOM 1392 C CA . ALA A 1 175 ? 1.380 -9.601 -12.411 1.00 94.00 175 ALA A CA 1
ATOM 1393 C C . ALA A 1 175 ? 2.757 -10.179 -12.762 1.00 94.00 175 ALA A C 1
ATOM 1395 O O . ALA A 1 175 ? 3.263 -9.921 -13.852 1.00 94.00 175 ALA A O 1
ATOM 1396 N N . HIS A 1 176 ? 3.310 -11.028 -11.891 1.00 93.38 176 HIS A N 1
ATOM 1397 C CA . HIS A 1 176 ? 4.553 -11.747 -12.177 1.00 93.38 176 HIS A CA 1
ATOM 1398 C C . HIS A 1 176 ? 4.414 -12.661 -13.398 1.00 93.38 176 HIS A C 1
ATOM 1400 O O . HIS A 1 176 ? 5.238 -12.608 -14.301 1.00 93.38 176 HIS A O 1
ATOM 1406 N N . GLY A 1 177 ? 3.324 -13.427 -13.495 1.00 94.81 177 GLY A N 1
ATOM 1407 C CA . GLY A 1 177 ? 3.100 -14.309 -14.639 1.00 94.81 177 GLY A CA 1
ATOM 1408 C C . GLY A 1 177 ? 2.910 -13.581 -15.978 1.00 94.81 177 GLY A C 1
ATOM 1409 O O . GLY A 1 177 ? 3.166 -14.176 -17.027 1.00 94.81 177 GLY A O 1
ATOM 1410 N N . LEU A 1 178 ? 2.429 -12.334 -15.982 1.00 94.56 178 LEU A N 1
ATOM 1411 C CA . LEU A 1 178 ? 2.351 -11.499 -17.186 1.00 94.56 178 LEU A CA 1
ATOM 1412 C C . LEU A 1 178 ? 3.735 -10.954 -17.566 1.00 94.56 178 LEU A C 1
ATOM 1414 O O . LEU A 1 178 ? 4.085 -10.969 -18.747 1.00 94.56 178 LEU A O 1
ATOM 1418 N N . ASP A 1 179 ? 4.529 -10.533 -16.580 1.00 93.56 179 ASP A N 1
ATOM 1419 C CA . ASP A 1 179 ? 5.904 -10.064 -16.788 1.00 93.56 179 ASP A CA 1
ATOM 1420 C C . ASP A 1 179 ? 6.824 -11.174 -17.311 1.00 93.56 179 ASP A C 1
ATOM 1422 O O . ASP A 1 179 ? 7.497 -10.983 -18.321 1.00 93.56 179 ASP A O 1
ATOM 1426 N N . ASP A 1 180 ? 6.751 -12.376 -16.729 1.00 93.31 180 ASP A N 1
ATOM 1427 C CA . ASP A 1 180 ? 7.519 -13.555 -17.159 1.00 93.31 180 ASP A CA 1
ATOM 1428 C C . ASP A 1 180 ? 7.229 -13.950 -18.619 1.00 93.31 180 ASP A C 1
ATOM 1430 O O . ASP A 1 180 ? 8.064 -14.543 -19.302 1.00 93.31 180 ASP A O 1
ATOM 1434 N N . ARG A 1 181 ? 6.035 -13.611 -19.125 1.00 94.56 181 ARG A N 1
ATOM 1435 C CA . ARG A 1 181 ? 5.637 -13.816 -20.529 1.00 94.56 181 ARG A CA 1
ATOM 1436 C C . ARG A 1 181 ? 6.089 -12.689 -21.461 1.00 94.56 181 ARG A C 1
ATOM 1438 O O . ARG A 1 181 ? 5.783 -12.734 -22.650 1.00 94.56 181 ARG A O 1
ATOM 1445 N N . GLY A 1 182 ? 6.787 -11.682 -20.943 1.00 92.69 182 GLY A N 1
ATOM 1446 C CA . GLY A 1 182 ? 7.283 -10.539 -21.703 1.00 92.69 182 GLY A CA 1
ATOM 1447 C C . GLY A 1 182 ? 6.212 -9.505 -22.052 1.00 92.69 182 GLY A C 1
ATOM 1448 O O . GLY A 1 182 ? 6.462 -8.650 -22.897 1.00 92.69 182 GLY A O 1
ATOM 1449 N N . LEU A 1 183 ? 5.032 -9.539 -21.420 1.00 91.69 183 LEU A N 1
ATOM 1450 C CA . LEU A 1 183 ? 3.950 -8.587 -21.722 1.00 91.69 183 LEU A CA 1
ATOM 1451 C C . LEU A 1 183 ? 4.233 -7.164 -21.217 1.00 91.69 183 LEU A C 1
ATOM 1453 O O . LEU A 1 183 ? 3.516 -6.237 -21.579 1.00 91.69 183 LEU A O 1
ATOM 1457 N N . GLY A 1 184 ? 5.271 -6.987 -20.393 1.00 89.38 184 GLY A N 1
ATOM 1458 C CA . GLY A 1 184 ? 5.787 -5.677 -19.987 1.00 89.38 184 GLY A CA 1
ATOM 1459 C C . GLY A 1 184 ? 6.812 -5.071 -20.958 1.00 89.38 184 GLY A C 1
ATOM 1460 O O . GLY A 1 184 ? 7.294 -3.966 -20.704 1.00 89.38 184 GLY A O 1
ATOM 1461 N N . ILE A 1 185 ? 7.176 -5.775 -22.040 1.00 90.81 185 ILE A N 1
ATOM 1462 C CA . ILE A 1 185 ? 8.181 -5.338 -23.021 1.00 90.81 185 ILE A CA 1
ATOM 1463 C C . ILE A 1 185 ? 7.505 -4.515 -24.123 1.00 90.81 185 ILE A C 1
ATOM 1465 O O . ILE A 1 185 ? 6.570 -4.979 -24.774 1.00 90.81 185 ILE A O 1
ATOM 1469 N N . ILE A 1 186 ? 8.034 -3.321 -24.402 1.00 81.50 186 ILE A N 1
ATOM 1470 C CA . ILE A 1 186 ? 7.567 -2.455 -25.493 1.00 81.50 186 ILE A CA 1
ATOM 1471 C C . ILE A 1 186 ? 8.710 -2.218 -26.472 1.00 81.50 186 ILE A C 1
ATOM 1473 O O . ILE A 1 186 ? 9.790 -1.785 -26.081 1.00 81.50 186 ILE A O 1
ATOM 1477 N N . HIS A 1 187 ? 8.467 -2.456 -27.764 1.00 82.81 187 HIS A N 1
ATOM 1478 C CA . HIS A 1 187 ? 9.440 -2.201 -28.836 1.00 82.81 187 HIS A CA 1
ATOM 1479 C C . HIS A 1 187 ? 10.808 -2.874 -28.596 1.00 82.81 187 HIS A C 1
ATOM 1481 O O . HIS A 1 187 ? 11.844 -2.341 -28.979 1.00 82.81 187 HIS A O 1
ATOM 1487 N N . GLY A 1 188 ? 10.811 -4.045 -27.948 1.00 83.94 188 GLY A N 1
ATOM 1488 C CA . GLY A 1 188 ? 12.032 -4.785 -27.606 1.00 83.94 188 GLY A CA 1
ATOM 1489 C C . GLY A 1 188 ? 12.764 -4.283 -26.355 1.00 83.94 188 GLY A C 1
ATOM 1490 O O . GLY A 1 188 ? 13.773 -4.872 -25.977 1.00 83.94 188 GLY A O 1
ATOM 1491 N N . SER A 1 189 ? 12.247 -3.249 -25.689 1.00 85.12 189 SER A N 1
ATOM 1492 C CA . SER A 1 189 ? 12.804 -2.682 -24.460 1.00 85.12 189 SER A CA 1
ATOM 1493 C C . SER A 1 189 ? 11.983 -3.098 -23.243 1.00 85.12 189 SER A C 1
ATOM 1495 O O . SER A 1 189 ? 10.751 -3.117 -23.283 1.00 85.12 189 SER A O 1
ATOM 1497 N N . GLN A 1 190 ? 12.669 -3.411 -22.145 1.00 88.06 190 GLN A N 1
ATOM 1498 C CA . GLN A 1 190 ? 12.028 -3.686 -20.860 1.00 88.06 190 GLN A CA 1
ATOM 1499 C C . GLN A 1 190 ? 11.253 -2.455 -20.370 1.00 88.06 190 GLN A C 1
ATOM 1501 O O . GLN A 1 190 ? 11.727 -1.325 -20.494 1.00 88.06 190 GLN A O 1
ATOM 1506 N N . GLY A 1 191 ? 10.065 -2.677 -19.809 1.00 87.00 191 GLY A N 1
ATOM 1507 C CA . GLY A 1 191 ? 9.259 -1.616 -19.218 1.00 87.00 191 GLY A CA 1
ATOM 1508 C C . GLY A 1 191 ? 9.868 -1.036 -17.939 1.00 87.00 191 GLY A C 1
ATOM 1509 O O . GLY A 1 191 ? 10.679 -1.668 -17.266 1.00 87.00 191 GLY A O 1
ATOM 1510 N N . ASN A 1 192 ? 9.401 0.147 -17.531 1.00 90.06 192 ASN A N 1
ATOM 1511 C CA . ASN A 1 192 ? 9.934 0.879 -16.368 1.00 90.06 192 ASN A CA 1
ATOM 1512 C C . ASN A 1 192 ? 9.679 0.215 -14.996 1.00 90.06 192 ASN A C 1
ATOM 1514 O O . ASN A 1 192 ? 10.177 0.698 -13.985 1.00 90.06 192 ASN A O 1
ATOM 1518 N N . LEU A 1 193 ? 8.912 -0.882 -14.950 1.00 90.31 193 LEU A N 1
ATOM 1519 C CA . LEU A 1 193 ? 8.697 -1.697 -13.744 1.00 90.31 193 LEU A CA 1
ATOM 1520 C C . LEU A 1 193 ? 9.460 -3.024 -13.814 1.00 90.31 193 LEU A C 1
ATOM 1522 O O . LEU A 1 193 ? 9.229 -3.904 -12.990 1.00 90.31 193 LEU A O 1
ATOM 1526 N N . HIS A 1 194 ? 10.366 -3.203 -14.779 1.00 87.88 194 HIS A N 1
ATOM 1527 C CA . HIS A 1 194 ? 11.198 -4.398 -14.842 1.00 87.88 194 HIS A CA 1
ATOM 1528 C C . HIS A 1 194 ? 11.964 -4.577 -13.522 1.00 87.88 194 HIS A C 1
ATOM 1530 O O . HIS A 1 194 ? 12.594 -3.639 -13.037 1.00 87.88 194 HIS A O 1
ATOM 1536 N N . LYS A 1 195 ? 11.882 -5.779 -12.933 1.00 84.75 195 LYS A N 1
ATOM 1537 C CA . LYS A 1 195 ? 12.353 -6.131 -11.570 1.00 84.75 195 LYS A CA 1
ATOM 1538 C C . LYS A 1 195 ? 11.596 -5.481 -10.401 1.00 84.75 195 LYS A C 1
ATOM 1540 O O . LYS A 1 195 ? 11.830 -5.871 -9.264 1.00 84.75 195 LYS A O 1
ATOM 1545 N N . ASN A 1 196 ? 10.640 -4.597 -10.676 1.00 89.00 196 ASN A N 1
ATOM 1546 C CA . ASN A 1 196 ? 9.772 -3.920 -9.708 1.00 89.00 196 ASN A CA 1
ATOM 1547 C C . ASN A 1 196 ? 8.289 -4.258 -9.963 1.00 89.00 196 ASN A C 1
ATOM 1549 O O . ASN A 1 196 ? 7.394 -3.447 -9.773 1.00 89.00 196 ASN A O 1
ATOM 1553 N N . ILE A 1 197 ? 7.982 -5.475 -10.415 1.00 93.00 197 ILE A N 1
ATOM 1554 C CA . ILE A 1 197 ? 6.585 -5.909 -10.603 1.00 93.00 197 ILE A CA 1
ATOM 1555 C C . ILE A 1 197 ? 5.865 -6.104 -9.261 1.00 93.00 197 ILE A C 1
ATOM 1557 O O . ILE A 1 197 ? 4.635 -6.040 -9.193 1.00 93.00 197 ILE A O 1
ATOM 1561 N N . SER A 1 198 ? 6.622 -6.270 -8.170 1.00 90.94 198 SER A N 1
ATOM 1562 C CA . SER A 1 198 ? 6.068 -6.342 -6.816 1.00 90.94 198 SER A CA 1
ATOM 1563 C C . SER A 1 198 ? 5.296 -5.087 -6.409 1.00 90.94 198 SER A C 1
ATOM 1565 O O . SER A 1 198 ? 4.448 -5.186 -5.526 1.00 90.94 198 SER A O 1
ATOM 1567 N N . GLU A 1 199 ? 5.506 -3.956 -7.086 1.00 91.75 199 GLU A N 1
ATOM 1568 C CA . GLU A 1 199 ? 4.813 -2.686 -6.839 1.00 91.75 199 GLU A CA 1
ATOM 1569 C C . GLU A 1 199 ? 3.288 -2.795 -6.955 1.00 91.75 199 GLU A C 1
ATOM 1571 O O . GLU A 1 199 ? 2.542 -2.192 -6.187 1.00 91.75 199 GLU A O 1
ATOM 1576 N N . PHE A 1 200 ? 2.778 -3.658 -7.841 1.00 94.25 200 PHE A N 1
ATOM 1577 C CA . PHE A 1 200 ? 1.339 -3.940 -7.894 1.00 94.25 200 PHE A CA 1
ATOM 1578 C C . PHE A 1 200 ? 0.822 -4.594 -6.603 1.00 94.25 200 PHE A C 1
ATOM 1580 O O . PHE A 1 200 ? -0.301 -4.324 -6.168 1.00 94.25 200 PHE A O 1
ATOM 1587 N N . GLY A 1 201 ? 1.634 -5.459 -5.990 1.00 91.69 201 GLY A N 1
ATOM 1588 C CA . GLY A 1 201 ? 1.333 -6.074 -4.700 1.00 91.69 201 GLY A CA 1
ATOM 1589 C C . GLY A 1 201 ? 1.421 -5.070 -3.551 1.00 91.69 201 GLY A C 1
ATOM 1590 O O . GLY A 1 201 ? 0.571 -5.092 -2.660 1.00 91.69 201 GLY A O 1
ATOM 159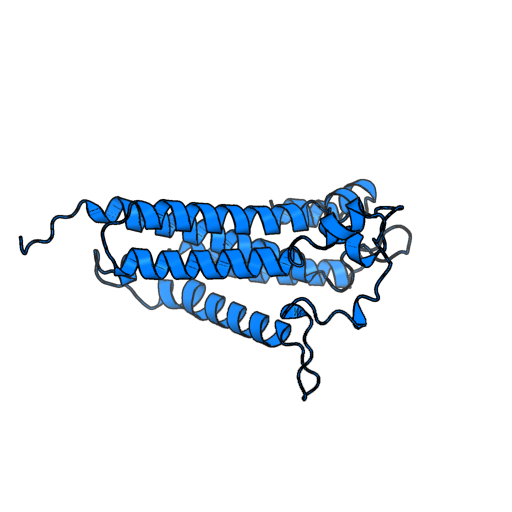1 N N . GLU A 1 202 ? 2.398 -4.166 -3.599 1.00 92.44 202 GLU A N 1
ATOM 1592 C CA . GLU A 1 202 ? 2.589 -3.105 -2.605 1.00 92.44 202 GLU A CA 1
ATOM 1593 C C . GLU A 1 202 ? 1.426 -2.099 -2.632 1.00 92.44 202 GLU A C 1
ATOM 1595 O O . GLU A 1 202 ? 0.821 -1.846 -1.587 1.00 92.44 202 GLU A O 1
ATOM 1600 N N . LEU A 1 203 ? 0.977 -1.655 -3.814 1.00 95.12 203 LEU A N 1
ATOM 1601 C CA . LEU A 1 203 ? -0.243 -0.848 -3.953 1.00 95.12 203 LEU A CA 1
ATOM 1602 C C . LEU A 1 203 ? -1.460 -1.519 -3.304 1.00 95.12 203 LEU A C 1
ATOM 1604 O O . LEU A 1 203 ? -2.245 -0.862 -2.615 1.00 95.12 203 LEU A O 1
ATOM 1608 N N . LEU A 1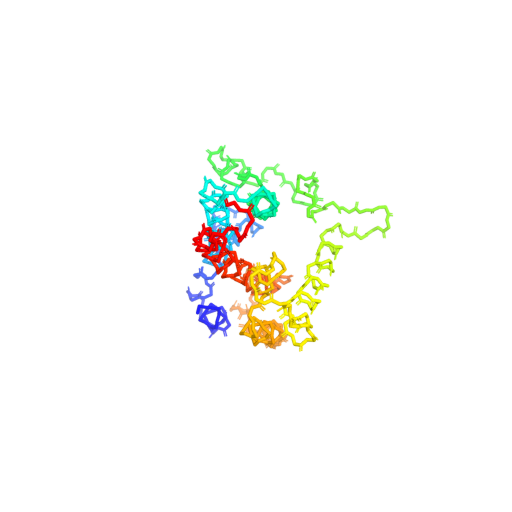 204 ? -1.648 -2.823 -3.513 1.00 93.44 204 LEU A N 1
ATOM 1609 C CA . LEU A 1 204 ? -2.799 -3.513 -2.939 1.00 93.44 204 LEU A CA 1
ATOM 1610 C C . LEU A 1 204 ? -2.687 -3.678 -1.422 1.00 93.44 204 LEU A C 1
ATOM 1612 O O . LEU A 1 204 ? -3.702 -3.598 -0.729 1.00 93.44 204 LEU A O 1
ATOM 1616 N N . LEU A 1 205 ? -1.474 -3.865 -0.900 1.00 94.00 205 LEU A N 1
ATOM 1617 C CA . LEU A 1 205 ? -1.214 -3.869 0.536 1.00 94.00 205 LEU A CA 1
ATOM 1618 C C . LEU A 1 205 ? -1.554 -2.508 1.160 1.00 94.00 205 LEU A C 1
ATOM 1620 O O . LEU A 1 205 ? -2.234 -2.460 2.185 1.00 94.00 205 LEU A O 1
ATOM 1624 N N . TYR A 1 206 ? -1.149 -1.403 0.533 1.00 96.12 206 TYR A N 1
ATOM 1625 C CA . TYR A 1 206 ? -1.467 -0.059 1.025 1.00 96.12 206 TYR A CA 1
ATOM 1626 C C . TYR A 1 206 ? -2.954 0.260 0.910 1.00 96.12 206 TYR A C 1
ATOM 1628 O O . TYR A 1 206 ? -3.530 0.850 1.823 1.00 96.12 206 TYR A O 1
ATOM 1636 N N . TYR A 1 207 ? -3.613 -0.194 -0.156 1.00 95.88 207 TYR A N 1
ATOM 1637 C CA . TYR A 1 207 ? -5.065 -0.108 -0.274 1.00 95.88 207 TYR A CA 1
ATOM 1638 C C . TYR A 1 207 ? -5.776 -0.890 0.844 1.00 95.88 207 TYR A C 1
ATOM 1640 O O . TYR A 1 207 ? -6.710 -0.375 1.459 1.00 95.88 207 TYR A O 1
ATOM 1648 N N . LEU A 1 208 ? -5.315 -2.107 1.159 1.00 96.06 208 LEU A N 1
ATOM 1649 C CA . LEU A 1 208 ? -5.838 -2.914 2.266 1.00 96.06 208 LEU A CA 1
ATOM 1650 C C . LEU A 1 208 ? -5.688 -2.177 3.604 1.00 96.06 208 LEU A C 1
ATOM 1652 O O . LEU A 1 208 ? -6.651 -2.091 4.367 1.00 96.06 208 LEU A O 1
ATOM 1656 N N . ALA A 1 209 ? -4.504 -1.614 3.865 1.00 97.06 209 ALA A N 1
ATOM 1657 C CA . ALA A 1 209 ? -4.223 -0.831 5.065 1.00 97.06 209 ALA A CA 1
ATOM 1658 C C . ALA A 1 209 ? -5.118 0.416 5.160 1.00 97.06 209 ALA A C 1
ATOM 1660 O O . ALA A 1 209 ? -5.664 0.697 6.229 1.00 97.06 209 ALA A O 1
ATOM 1661 N N . MET A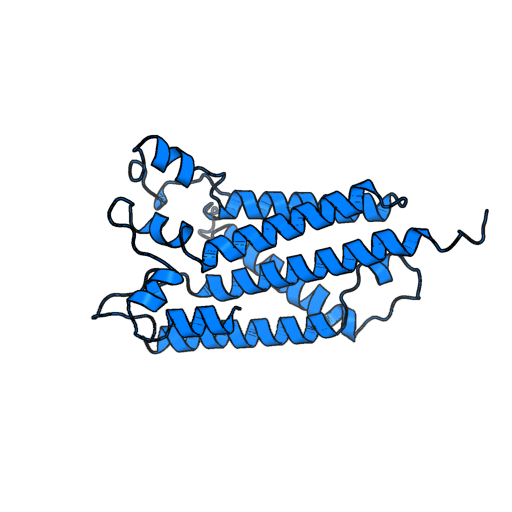 1 210 ? -5.337 1.115 4.045 1.00 97.94 210 MET A N 1
ATOM 1662 C CA . MET A 1 210 ? -6.228 2.272 3.962 1.00 97.94 210 MET A CA 1
ATOM 1663 C C . MET A 1 210 ? -7.668 1.896 4.315 1.00 97.94 210 MET A C 1
ATOM 1665 O O . MET A 1 210 ? -8.248 2.490 5.224 1.00 97.94 210 MET A O 1
ATOM 1669 N N . VAL A 1 211 ? -8.239 0.888 3.648 1.00 97.38 211 VAL A N 1
ATOM 1670 C CA . VAL A 1 211 ? -9.622 0.446 3.900 1.00 97.38 211 VAL A CA 1
ATOM 1671 C C . VAL A 1 211 ? -9.783 -0.042 5.341 1.00 97.38 211 VAL A C 1
ATOM 1673 O O . VAL A 1 211 ? -10.735 0.342 6.018 1.00 97.38 211 VAL A O 1
ATOM 1676 N N . TYR A 1 212 ? -8.820 -0.818 5.846 1.00 97.62 212 TYR A N 1
ATOM 1677 C CA . TYR A 1 212 ? -8.798 -1.277 7.235 1.00 97.62 212 TYR A CA 1
ATOM 1678 C C . TYR A 1 212 ? -8.791 -0.126 8.235 1.00 97.62 212 TYR A C 1
ATOM 1680 O O . TYR A 1 212 ? -9.537 -0.145 9.215 1.00 97.62 212 TYR A O 1
ATOM 1688 N N . THR A 1 213 ? -7.971 0.889 7.983 1.00 98.06 213 THR A N 1
ATOM 1689 C CA . THR A 1 213 ? -7.849 2.045 8.871 1.00 98.06 213 THR A CA 1
ATOM 1690 C C . THR A 1 213 ? -9.117 2.878 8.869 1.00 98.06 213 THR A C 1
ATOM 1692 O O . THR A 1 213 ? -9.564 3.280 9.937 1.00 98.06 213 THR A O 1
ATOM 1695 N N . VAL A 1 214 ? -9.736 3.090 7.705 1.00 97.81 214 VAL A N 1
ATOM 1696 C CA . VAL A 1 214 ? -11.016 3.805 7.590 1.00 97.81 214 VAL A CA 1
ATOM 1697 C C . VAL A 1 214 ? -12.133 3.060 8.325 1.00 97.81 214 VAL A C 1
ATOM 1699 O O . VAL A 1 214 ? -12.880 3.671 9.090 1.00 97.81 214 VAL A O 1
ATOM 1702 N N . GLU A 1 215 ? -12.229 1.739 8.159 1.00 96.44 215 GLU A N 1
ATOM 1703 C CA . GLU A 1 215 ? -13.235 0.932 8.857 1.00 96.44 215 GLU A CA 1
ATOM 1704 C C . GLU A 1 215 ? -13.007 0.928 10.377 1.00 96.44 215 GLU A C 1
ATOM 1706 O O . GLU A 1 215 ? -13.938 1.146 11.156 1.00 96.44 215 GLU A O 1
ATOM 1711 N N . THR A 1 216 ? -11.757 0.747 10.809 1.00 96.00 216 THR A N 1
ATOM 1712 C CA . THR A 1 216 ? -11.370 0.775 12.228 1.00 96.00 216 THR A CA 1
ATOM 1713 C C . THR A 1 216 ? -11.628 2.146 12.847 1.00 96.00 216 THR A C 1
ATOM 1715 O O . THR A 1 216 ? -12.195 2.236 13.934 1.00 96.00 216 THR A O 1
ATOM 1718 N N . ALA A 1 217 ? -11.280 3.223 12.137 1.00 96.06 217 ALA A N 1
ATOM 1719 C CA . ALA A 1 217 ? -11.575 4.594 12.530 1.00 96.06 217 ALA A CA 1
ATOM 1720 C C . ALA A 1 217 ? -13.075 4.774 12.793 1.00 96.06 217 ALA A C 1
ATOM 1722 O O . ALA A 1 217 ? -13.446 5.213 13.880 1.00 96.06 217 ALA A O 1
ATOM 1723 N N . GLY A 1 218 ? -13.938 4.354 11.861 1.00 94.94 218 GLY A N 1
ATOM 1724 C CA . GLY A 1 218 ? -15.392 4.429 12.028 1.00 94.94 218 GLY A CA 1
ATOM 1725 C C . GLY A 1 218 ? -15.892 3.721 13.292 1.00 94.94 218 GLY A C 1
ATOM 1726 O O . GLY A 1 218 ? -16.681 4.285 14.051 1.00 94.94 218 GLY A O 1
ATOM 1727 N N . ARG A 1 219 ? -15.374 2.521 13.581 1.00 93.38 219 ARG A N 1
ATOM 1728 C CA . ARG A 1 219 ? -15.733 1.752 14.788 1.00 93.38 219 ARG A CA 1
ATOM 1729 C C . ARG A 1 219 ? -15.242 2.407 16.081 1.00 93.38 219 ARG A C 1
ATOM 1731 O O . ARG A 1 219 ? -15.955 2.387 17.082 1.00 93.38 219 ARG A O 1
ATOM 1738 N N . CYS A 1 220 ? -14.043 2.988 16.079 1.00 92.69 220 CYS A N 1
ATOM 1739 C CA . CYS A 1 220 ? -13.480 3.678 17.244 1.00 92.69 220 CYS A CA 1
ATOM 1740 C C . CYS A 1 220 ? -14.198 4.997 17.561 1.00 92.69 220 CYS A C 1
ATOM 1742 O O . CYS A 1 220 ? -14.214 5.410 18.720 1.00 92.69 220 CYS A O 1
ATOM 1744 N N . VAL A 1 221 ? -14.780 5.661 16.557 1.00 91.12 221 VAL A N 1
ATOM 1745 C CA . VAL A 1 221 ? -15.614 6.854 16.763 1.00 91.12 221 VAL A CA 1
ATOM 1746 C C . VAL A 1 221 ? -17.021 6.469 17.230 1.00 91.12 221 VAL A C 1
ATOM 1748 O O . VAL A 1 221 ? -17.481 7.000 18.236 1.00 91.12 221 VAL A O 1
ATOM 1751 N N . GLY A 1 222 ? -17.681 5.512 16.565 1.00 83.19 222 GLY A N 1
ATOM 1752 C CA . GLY A 1 222 ? -19.051 5.099 16.910 1.00 83.19 222 GLY A CA 1
ATOM 1753 C C . GLY A 1 222 ? -19.170 4.319 18.226 1.00 83.19 222 GLY A C 1
ATOM 1754 O O . GLY A 1 222 ? -20.187 4.394 18.904 1.00 83.19 222 GLY A O 1
ATOM 1755 N N . GLY A 1 223 ? -18.117 3.610 18.645 1.00 69.50 223 GLY A N 1
ATOM 1756 C CA . GLY A 1 223 ? -18.104 2.860 19.907 1.00 69.50 223 GLY A CA 1
ATOM 1757 C C . GLY A 1 223 ? -18.066 3.719 21.178 1.00 69.50 223 GLY A C 1
ATOM 1758 O O . GLY A 1 223 ? -18.074 3.166 22.270 1.00 69.50 223 GLY A O 1
ATOM 1759 N N . ALA A 1 224 ? -17.999 5.050 21.062 1.00 58.06 224 ALA A N 1
ATOM 1760 C CA . ALA A 1 224 ? -18.029 5.966 22.203 1.00 58.06 224 ALA A CA 1
ATOM 1761 C C . ALA A 1 224 ? -19.448 6.229 22.753 1.00 58.06 224 ALA A C 1
ATOM 1763 O O . ALA A 1 224 ? -19.574 6.936 23.753 1.00 58.06 224 ALA A O 1
ATOM 1764 N N . GLU A 1 225 ? -20.495 5.697 22.108 1.00 56.03 225 GLU A N 1
ATOM 1765 C CA . GLU A 1 225 ? -21.900 5.948 22.467 1.00 56.03 225 GLU A CA 1
ATOM 1766 C C . GLU A 1 225 ? -22.542 4.884 23.367 1.00 56.03 225 GLU A C 1
ATOM 1768 O O . GLU A 1 225 ? -23.626 5.126 23.889 1.00 56.03 225 GLU A O 1
ATOM 1773 N N . THR A 1 226 ? -21.910 3.732 23.606 1.00 53.53 226 THR A N 1
ATOM 1774 C CA . THR A 1 226 ? -22.392 2.800 24.639 1.00 53.53 226 THR A CA 1
ATOM 1775 C C . THR A 1 226 ? -21.905 3.281 26.007 1.00 53.53 226 THR A C 1
ATOM 1777 O O . THR A 1 226 ? -20.689 3.263 26.219 1.00 53.53 226 THR A O 1
ATOM 1780 N N . PRO A 1 227 ? -22.801 3.721 26.917 1.00 49.59 227 PRO A N 1
ATOM 1781 C CA . PRO A 1 227 ? -22.418 4.092 28.274 1.00 49.59 227 PRO A CA 1
ATOM 1782 C C . PRO A 1 227 ? -21.719 2.910 28.935 1.00 49.59 227 PRO A C 1
ATOM 1784 O O . PRO A 1 227 ? -22.131 1.762 28.744 1.00 49.59 227 PRO A O 1
ATOM 1787 N N . ASP A 1 228 ? -20.669 3.192 29.697 1.00 51.97 228 ASP A N 1
ATOM 1788 C CA . ASP A 1 228 ? -20.110 2.205 30.608 1.00 51.97 228 ASP A CA 1
ATOM 1789 C C . ASP A 1 228 ? -21.224 1.840 31.605 1.00 51.97 228 ASP A C 1
ATOM 1791 O O . ASP A 1 228 ? -21.744 2.741 32.262 1.00 51.97 228 ASP A O 1
ATOM 1795 N N . PRO A 1 229 ? -21.657 0.571 31.725 1.00 51.56 229 PRO A N 1
ATOM 1796 C CA . PRO A 1 229 ? -22.694 0.188 32.687 1.00 51.56 229 PRO A CA 1
ATOM 1797 C C . PRO A 1 229 ? -22.252 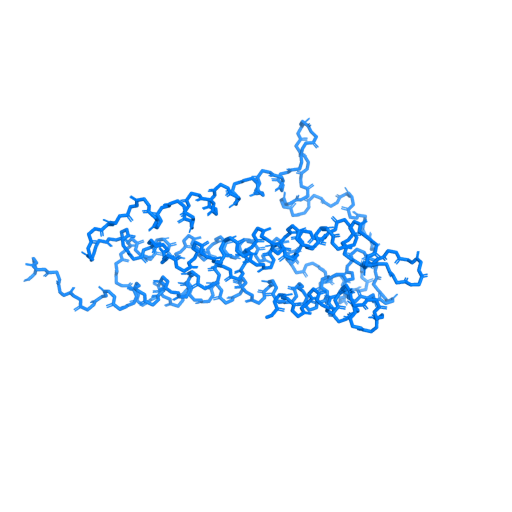0.334 34.160 1.00 51.56 229 PRO A C 1
ATOM 1799 O O . PRO A 1 229 ? -22.950 -0.149 35.050 1.00 51.56 229 PRO A O 1
ATOM 1802 N N . ALA A 1 230 ? -21.096 0.955 34.416 1.00 53.69 230 ALA A N 1
ATOM 1803 C CA . ALA A 1 230 ? -20.499 1.162 35.729 1.00 53.69 230 ALA A CA 1
ATOM 1804 C C . ALA A 1 230 ? -20.344 2.645 36.153 1.00 53.69 230 ALA A C 1
ATOM 1806 O O . ALA A 1 230 ? -19.718 2.890 37.186 1.00 53.69 230 ALA A O 1
ATOM 1807 N N . GLU A 1 231 ? -20.917 3.610 35.420 1.00 46.53 231 GLU A N 1
ATOM 1808 C CA . GLU A 1 231 ? -21.145 4.997 35.893 1.00 46.53 231 GLU A CA 1
ATOM 1809 C C . GLU A 1 231 ? -22.635 5.258 36.160 1.00 46.53 231 GLU A C 1
ATOM 1811 O O . GLU A 1 231 ? -22.932 5.954 37.159 1.00 46.53 231 GLU A O 1
#

Radius of gyration: 20.16 Å; chains: 1; bounding box: 49×40×65 Å

pLDDT: mean 88.72, std 10.96, range [46.53, 98.69]

Sequence (231 aa):
MLALLMALYFSGVAPLQQVVAPSVSFLPPYYWREFGLLEGLQNLCLLVTLLAALSAARVTRLRLDRMLLGLMMVGALFVLLEETDYGRHFFDLVRGQAGSLDPERWRRNLHSVTMADGQMLASWFKLAARLVLVTWFLLLPLLWRPPPGGWVARFLPSRWFTATVMLLLMVSALAHGLDDRGLGIIHGSQGNLHKNISEFGELLLYYLAMVYTVETAGRCVGGAETPDPAE